Protein AF-A0A7C5XBJ2-F1 (afdb_monomer_lite)

Foldseek 3Di:
DQLVVLLVQLVVDVVSLVVLLVVLLVLLVVLVVLLVPQFAALQLLLLSLLLLVLSVVLVVLVPDPHRRSSNSSSSSVCNVVSSVVSRLRSFWFTFDLVLLLVLLVVLLVVLVVLQCCCCVPVVDDDDVVVVLSVVLVVCSVVSVSSNSNLSSLLSNLVSVLVVCVVPLVVCLVVLLVLLVVLLVLLVVLVRPLPPLVVLSVVLVVLVPDPPSSSVSSSSSSSSNSCSNSSSSSSNNTDDGTPDDNPPPPPPDDDPDDDDDDDDDDDDDDDDDDDPPCVVVVVVVVVVVVVVVVVVD

Secondary structure (DSSP, 8-state):
-HHHHHHHHHHH-HHHHHHHHHHHHHHHHHHHHHHTTSPPBTTTHHHHHHHHHHHHHHHHHHHSSS--HHHHHHHHTTHHHHHHHHHHT--SSBPPHHHHHHHHHHHHHHHHHHHHHHHHHH----TTHHHHHHHHHHHHHTT-HHHHHHHHHHHHHHHHHHHHTT-HHHHHHHHHHHHHHHHHHHHHTT---HHHHHHHHHHHHHHTSTT-HHHHHHHHHHHHHHHHHHHHHHHT-BS--SSPPPP-S-SSPPSP-------------------THHHHHHHHHHHHHHHHHTT-

Structure (mmCIF, N/CA/C/O backbone):
data_AF-A0A7C5XBJ2-F1
#
_entry.id   AF-A0A7C5XBJ2-F1
#
loop_
_atom_site.group_PDB
_atom_site.id
_atom_site.type_symbol
_atom_site.label_atom_id
_atom_site.label_alt_id
_atom_site.label_comp_id
_atom_site.label_asym_id
_atom_site.label_entity_id
_atom_site.label_seq_id
_atom_site.pdbx_PDB_ins_code
_atom_site.Cartn_x
_atom_site.Cartn_y
_atom_site.Cartn_z
_atom_site.occupancy
_atom_site.B_iso_or_equiv
_atom_site.auth_seq_id
_atom_site.auth_comp_id
_atom_site.auth_asym_id
_atom_site.auth_atom_id
_atom_site.pdbx_PDB_model_num
ATOM 1 N N . GLY A 1 1 ? -2.346 16.355 -11.266 1.00 79.62 1 GLY A N 1
ATOM 2 C CA . GLY A 1 1 ? -3.392 17.397 -11.241 1.00 79.62 1 GLY A CA 1
ATOM 3 C C . GLY A 1 1 ? -3.490 18.046 -9.875 1.00 79.62 1 GLY A C 1
ATOM 4 O O . GLY A 1 1 ? -2.906 19.103 -9.685 1.00 79.62 1 GLY A O 1
ATOM 5 N N . ILE A 1 2 ? -4.150 17.385 -8.918 1.00 86.25 2 ILE A N 1
ATOM 6 C CA . ILE A 1 2 ? -4.467 17.944 -7.589 1.00 86.25 2 ILE A CA 1
ATOM 7 C C . ILE A 1 2 ? -3.242 18.400 -6.777 1.00 86.25 2 ILE A C 1
ATOM 9 O O . ILE A 1 2 ? -3.240 19.500 -6.240 1.00 86.25 2 ILE A O 1
ATOM 13 N N . VAL A 1 3 ? -2.162 17.609 -6.771 1.00 88.19 3 VAL A N 1
ATOM 14 C CA . VAL A 1 3 ? -0.906 17.974 -6.089 1.00 88.19 3 VAL A CA 1
ATOM 15 C C . VAL A 1 3 ? -0.338 19.277 -6.642 1.00 88.19 3 VAL A C 1
ATOM 17 O O . VAL A 1 3 ? 0.013 20.167 -5.880 1.00 88.19 3 VAL A O 1
ATOM 20 N N . ARG A 1 4 ? -0.284 19.418 -7.971 1.00 90.75 4 ARG A N 1
ATOM 21 C CA . ARG A 1 4 ? 0.262 20.617 -8.618 1.00 90.75 4 ARG A CA 1
ATOM 22 C C . ARG A 1 4 ? -0.585 21.850 -8.307 1.00 90.75 4 ARG A C 1
ATOM 24 O O . ARG A 1 4 ? -0.033 22.863 -7.912 1.00 90.75 4 ARG A O 1
ATOM 31 N N . TYR A 1 5 ? -1.908 21.711 -8.369 1.00 94.44 5 TYR A N 1
ATOM 32 C CA . TYR A 1 5 ? -2.839 22.776 -8.003 1.00 94.44 5 TYR A CA 1
ATOM 33 C C . TYR A 1 5 ? -2.594 23.312 -6.583 1.00 94.44 5 TYR A C 1
ATOM 35 O O . TYR A 1 5 ? -2.448 24.518 -6.397 1.00 94.44 5 TYR A O 1
ATOM 43 N N . TYR A 1 6 ? -2.483 22.435 -5.580 1.00 95.19 6 TYR A N 1
ATOM 44 C CA . TYR A 1 6 ? -2.254 22.880 -4.202 1.00 95.19 6 TYR A CA 1
ATOM 45 C C . TYR A 1 6 ? -0.816 23.328 -3.929 1.00 95.19 6 TYR A C 1
ATOM 47 O O . TYR A 1 6 ? -0.614 24.196 -3.081 1.00 95.19 6 TYR A O 1
ATOM 55 N N . LYS A 1 7 ? 0.180 22.815 -4.663 1.00 93.94 7 LYS A N 1
ATOM 56 C CA . LYS A 1 7 ? 1.544 23.370 -4.646 1.00 93.94 7 LYS A CA 1
ATOM 57 C C . LYS A 1 7 ? 1.565 24.811 -5.151 1.00 93.94 7 LYS A C 1
ATOM 59 O O . LYS A 1 7 ? 2.138 25.671 -4.488 1.00 93.94 7 LYS A O 1
ATOM 64 N N . ASP A 1 8 ? 0.881 25.087 -6.259 1.00 94.56 8 ASP A N 1
ATOM 65 C CA . ASP A 1 8 ? 0.781 26.437 -6.819 1.00 94.56 8 ASP A CA 1
ATOM 66 C C . ASP A 1 8 ? 0.062 27.388 -5.839 1.00 94.56 8 ASP A C 1
ATOM 68 O O . ASP A 1 8 ? 0.494 28.523 -5.634 1.00 94.56 8 ASP A O 1
ATOM 72 N N . GLN A 1 9 ? -0.979 26.910 -5.142 1.00 93.69 9 GLN A N 1
ATOM 73 C CA . GLN A 1 9 ? -1.628 27.680 -4.073 1.00 93.69 9 GLN A CA 1
ATOM 74 C C . GLN A 1 9 ? -0.716 27.929 -2.865 1.00 93.69 9 GLN A C 1
ATOM 76 O O . GLN A 1 9 ? -0.683 29.045 -2.341 1.00 93.69 9 GLN A O 1
ATOM 81 N N . ALA A 1 10 ? 0.028 26.918 -2.411 1.00 93.62 10 ALA A N 1
ATOM 82 C CA . ALA A 1 10 ? 0.968 27.062 -1.301 1.00 93.62 10 ALA A CA 1
ATOM 83 C C . ALA A 1 10 ? 2.081 28.070 -1.635 1.00 93.62 10 ALA A C 1
ATOM 85 O O . ALA A 1 10 ? 2.467 28.866 -0.779 1.00 93.62 10 ALA A O 1
ATOM 86 N N . ALA A 1 11 ? 2.536 28.098 -2.891 1.00 94.00 11 ALA A N 1
ATOM 87 C CA . ALA A 1 11 ? 3.547 29.034 -3.373 1.00 94.00 11 ALA A CA 1
ATOM 88 C C . ALA A 1 11 ? 3.065 30.498 -3.421 1.00 94.00 11 ALA A C 1
ATOM 90 O O . ALA A 1 11 ? 3.892 31.409 -3.396 1.00 94.00 11 ALA A O 1
ATOM 91 N N . ALA A 1 12 ? 1.749 30.747 -3.446 1.00 93.06 12 ALA A N 1
ATOM 92 C CA . ALA A 1 12 ? 1.195 32.097 -3.551 1.00 93.06 12 ALA A CA 1
ATOM 93 C C . ALA A 1 12 ? 1.510 32.981 -2.330 1.00 93.06 12 ALA A C 1
ATOM 95 O O . ALA A 1 12 ? 1.689 34.190 -2.470 1.00 93.06 12 ALA A O 1
ATOM 96 N N . SER A 1 13 ? 1.570 32.410 -1.118 1.00 95.06 13 SER A N 1
ATOM 97 C CA . SER A 1 13 ? 2.019 33.143 0.072 1.00 95.06 13 SER A CA 1
ATOM 98 C C . SER A 1 13 ? 2.411 32.218 1.226 1.00 95.06 13 SER A C 1
ATOM 100 O O . SER A 1 13 ? 1.845 31.139 1.402 1.00 95.06 13 SER A O 1
ATOM 102 N N . ARG A 1 14 ? 3.297 32.699 2.114 1.00 93.88 14 ARG A N 1
ATOM 103 C CA . ARG A 1 14 ? 3.641 31.991 3.365 1.00 93.88 14 ARG A CA 1
ATOM 104 C C . ARG A 1 14 ? 2.415 31.705 4.237 1.00 93.88 14 ARG A C 1
ATOM 106 O O . ARG A 1 14 ? 2.353 30.660 4.877 1.00 93.88 14 ARG A O 1
ATOM 113 N N . ARG A 1 15 ? 1.439 32.623 4.264 1.00 96.12 15 ARG A N 1
ATOM 114 C CA . ARG A 1 15 ? 0.195 32.450 5.028 1.00 96.12 15 ARG A CA 1
ATOM 115 C C . ARG A 1 15 ? -0.628 31.296 4.462 1.00 96.12 15 ARG A C 1
ATOM 117 O O . ARG A 1 15 ? -1.038 30.435 5.228 1.00 96.12 15 ARG A O 1
ATOM 124 N N . THR A 1 16 ? -0.807 31.255 3.142 1.00 95.81 16 THR A N 1
ATOM 125 C CA . THR A 1 16 ? -1.530 30.178 2.451 1.00 95.81 16 THR A CA 1
ATOM 126 C C . THR A 1 16 ? -0.850 28.834 2.677 1.00 95.81 16 THR A C 1
ATOM 128 O O . THR A 1 16 ? -1.513 27.885 3.083 1.00 95.81 16 THR A O 1
ATOM 131 N N . SER A 1 17 ? 0.475 28.766 2.503 1.00 96.00 17 SER A N 1
ATOM 132 C CA . SER A 1 17 ? 1.250 27.551 2.774 1.00 96.00 17 SER A CA 1
ATOM 133 C C . SER A 1 17 ? 1.034 27.042 4.199 1.00 96.00 17 SER A C 1
ATOM 135 O O . SER A 1 17 ? 0.787 25.856 4.393 1.00 96.00 17 SER A O 1
ATOM 137 N N . ARG A 1 18 ? 1.090 27.926 5.202 1.00 96.25 18 ARG A N 1
ATOM 138 C CA . ARG A 1 18 ? 0.866 27.541 6.600 1.00 96.25 18 ARG A CA 1
ATOM 139 C C . ARG A 1 18 ? -0.564 27.053 6.840 1.00 96.25 18 ARG A C 1
ATOM 141 O O . ARG A 1 18 ? -0.748 26.040 7.497 1.00 96.25 18 ARG A O 1
ATOM 148 N N . THR A 1 19 ? -1.566 27.722 6.272 1.00 97.56 19 THR A N 1
ATOM 149 C CA . THR A 1 19 ? -2.964 27.282 6.380 1.00 97.56 19 THR A CA 1
ATOM 150 C C . THR A 1 19 ? -3.175 25.896 5.772 1.00 97.56 19 THR A C 1
ATOM 152 O O . THR A 1 19 ? -3.807 25.059 6.407 1.00 97.56 19 THR A O 1
ATOM 155 N N . LEU A 1 20 ? -2.625 25.630 4.583 1.00 97.38 20 LEU A N 1
ATOM 156 C CA . LEU A 1 20 ? -2.720 24.313 3.945 1.00 97.38 20 LEU A CA 1
ATOM 157 C C . LEU A 1 20 ? -2.018 23.230 4.775 1.00 97.38 20 LEU A C 1
ATOM 159 O O . LEU A 1 20 ? -2.565 22.144 4.941 1.00 97.38 20 LEU A O 1
ATOM 163 N N . TYR A 1 21 ? -0.853 23.543 5.344 1.00 97.38 21 TYR A N 1
ATOM 164 C CA . TYR A 1 21 ? -0.134 22.653 6.256 1.00 97.38 21 TYR A CA 1
ATOM 165 C C . TYR A 1 21 ? -0.972 22.296 7.495 1.00 97.38 21 TYR A C 1
ATOM 167 O O . TYR A 1 21 ? -1.199 21.118 7.772 1.00 97.38 21 TYR A O 1
ATOM 175 N N . ASP A 1 22 ? -1.480 23.309 8.206 1.00 97.69 22 ASP A N 1
ATOM 176 C CA . ASP A 1 22 ? -2.250 23.124 9.441 1.00 97.69 22 ASP A CA 1
ATOM 177 C C . ASP A 1 22 ? -3.547 22.339 9.167 1.00 97.69 22 ASP A C 1
ATOM 179 O O . ASP A 1 22 ? -3.896 21.416 9.906 1.00 97.69 22 ASP A O 1
ATOM 183 N N . GLN A 1 23 ? -4.236 22.646 8.061 1.00 97.88 23 GLN A N 1
ATOM 184 C CA . GLN A 1 23 ? -5.437 21.920 7.640 1.00 97.88 23 GLN A CA 1
ATOM 185 C C . GLN A 1 23 ? -5.138 20.470 7.249 1.00 97.88 23 GLN A C 1
ATOM 187 O O . GLN A 1 23 ? -5.922 19.583 7.582 1.00 97.88 23 GLN A O 1
ATOM 192 N N . ALA A 1 24 ? -4.021 20.208 6.564 1.00 97.31 24 ALA A N 1
ATOM 193 C CA . ALA A 1 24 ? -3.629 18.851 6.195 1.00 97.31 24 ALA A CA 1
ATOM 194 C C . ALA A 1 24 ? -3.406 17.973 7.432 1.00 97.31 24 ALA A C 1
ATOM 196 O O . ALA A 1 24 ? -3.927 16.860 7.496 1.00 97.31 24 ALA A O 1
ATOM 197 N N . LEU A 1 25 ? -2.699 18.497 8.439 1.00 97.31 25 LEU A N 1
ATOM 198 C CA . LEU A 1 25 ? -2.490 17.802 9.710 1.00 97.31 25 LEU A CA 1
ATOM 199 C C . LEU A 1 25 ? -3.793 17.564 10.471 1.00 97.31 25 LEU A C 1
ATOM 201 O O . LEU A 1 25 ? -3.974 16.491 11.045 1.00 97.31 25 LEU A O 1
ATOM 205 N N . GLN A 1 26 ? -4.695 18.546 10.483 1.00 97.75 26 GLN A N 1
ATOM 206 C CA . GLN A 1 26 ? -5.989 18.400 11.143 1.00 97.75 26 GLN A CA 1
ATOM 207 C C . GLN A 1 26 ? -6.832 17.301 10.481 1.00 97.75 26 GLN A C 1
ATOM 209 O O . GLN A 1 26 ? -7.317 16.406 11.170 1.00 97.75 26 GLN A O 1
ATOM 214 N N . MET A 1 27 ? -6.938 17.312 9.149 1.00 97.56 27 MET A N 1
ATOM 215 C CA . MET A 1 27 ? -7.669 16.288 8.393 1.00 97.56 27 MET A CA 1
ATOM 216 C C . MET A 1 27 ? -7.065 14.888 8.572 1.00 97.56 27 MET A C 1
ATOM 218 O O . MET A 1 27 ? -7.812 13.921 8.696 1.00 97.56 27 MET A O 1
ATOM 222 N N . ALA A 1 28 ? -5.733 14.771 8.619 1.00 94.94 28 ALA A N 1
ATOM 223 C CA . ALA A 1 28 ? -5.053 13.505 8.893 1.00 94.94 28 ALA A CA 1
ATOM 224 C C . ALA A 1 28 ? -5.420 12.950 10.281 1.00 94.94 28 ALA A C 1
ATOM 226 O O . ALA A 1 28 ? -5.845 11.804 10.384 1.00 94.94 28 ALA A O 1
ATOM 227 N N . LYS A 1 29 ? -5.367 13.781 11.329 1.00 95.06 29 LYS A N 1
ATOM 228 C CA . LYS A 1 29 ? -5.740 13.378 12.698 1.00 95.06 29 LYS A CA 1
ATOM 229 C C . LYS A 1 29 ? -7.205 12.967 12.816 1.00 95.06 29 LYS A C 1
ATOM 231 O O . LYS A 1 29 ? -7.527 11.989 13.486 1.00 95.06 29 LYS A O 1
ATOM 236 N N . GLU A 1 30 ? -8.101 13.711 12.172 1.00 96.12 30 GLU A N 1
ATOM 237 C CA . GLU A 1 30 ? -9.528 13.381 12.146 1.00 96.12 30 GLU A CA 1
ATOM 238 C C . GLU A 1 30 ? -9.791 12.058 11.421 1.00 96.12 30 GLU A C 1
ATOM 240 O O . GLU A 1 30 ? -10.593 11.253 11.895 1.00 96.12 30 GLU A O 1
ATOM 245 N N . ALA A 1 31 ? -9.104 11.814 10.302 1.00 94.56 31 ALA A N 1
ATOM 246 C CA . ALA A 1 31 ? -9.193 10.554 9.576 1.00 94.56 31 ALA A CA 1
ATOM 247 C C . ALA A 1 31 ? -8.672 9.377 10.414 1.00 94.56 31 ALA A C 1
ATOM 249 O O . ALA A 1 31 ? -9.342 8.349 10.467 1.00 94.56 31 ALA A O 1
ATOM 250 N N . GLU A 1 32 ? -7.545 9.537 11.120 1.00 92.06 32 GLU A N 1
ATOM 251 C CA . GLU A 1 32 ? -6.987 8.516 12.023 1.00 92.06 32 GLU A CA 1
ATOM 252 C C . GLU A 1 32 ? -8.002 8.111 13.093 1.00 92.06 32 GLU A C 1
ATOM 254 O O . GLU A 1 32 ? -8.305 6.930 13.264 1.00 92.06 32 GLU A O 1
ATOM 259 N N . ALA A 1 33 ? -8.585 9.107 13.769 1.00 92.94 33 ALA A N 1
ATOM 260 C CA . ALA A 1 33 ? -9.558 8.891 14.833 1.00 92.94 33 ALA A CA 1
ATOM 261 C C . ALA A 1 33 ? -10.843 8.215 14.330 1.00 92.94 33 ALA A C 1
ATOM 263 O O . ALA A 1 33 ? -11.444 7.420 15.052 1.00 92.94 33 ALA A O 1
ATOM 264 N N . GLN A 1 34 ? -11.274 8.522 13.103 1.00 94.00 34 GLN A N 1
ATOM 265 C CA . GLN A 1 34 ? -12.444 7.891 12.493 1.00 94.00 34 GLN A CA 1
ATOM 266 C C . GLN A 1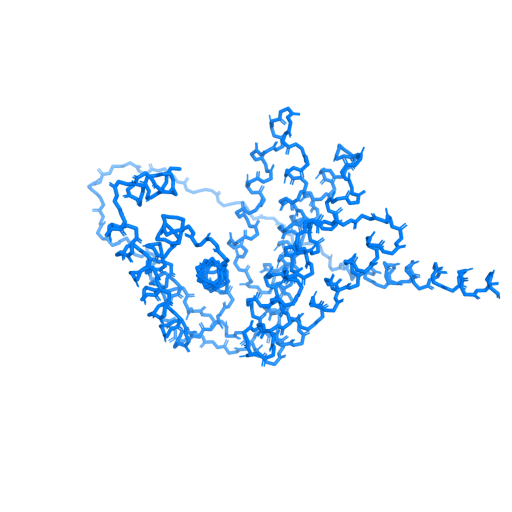 34 ? -12.156 6.468 12.007 1.00 94.00 34 GLN A C 1
ATOM 268 O O . GLN A 1 34 ? -13.004 5.597 12.187 1.00 94.00 34 GLN A O 1
ATOM 273 N N . LEU A 1 35 ? -10.986 6.218 11.409 1.00 90.88 35 LEU A N 1
ATOM 274 C CA . LEU A 1 35 ? -10.577 4.887 10.948 1.00 90.88 35 LEU A CA 1
ATOM 275 C C . LEU A 1 35 ? -10.426 3.908 12.106 1.00 90.88 35 LEU A C 1
ATOM 277 O O . LEU A 1 35 ? -10.876 2.776 11.984 1.00 90.88 35 LEU A O 1
ATOM 281 N N . ALA A 1 36 ? -9.889 4.357 13.243 1.00 88.75 36 ALA A N 1
ATOM 282 C CA . ALA A 1 36 ? -9.750 3.535 14.445 1.00 88.75 36 ALA A CA 1
ATOM 283 C C . ALA A 1 36 ? -11.090 2.988 14.984 1.00 88.75 36 ALA A C 1
ATOM 285 O O . ALA A 1 36 ? -11.101 2.044 15.767 1.00 88.75 36 ALA A O 1
ATOM 286 N N . GLN A 1 37 ? -12.224 3.570 14.576 1.00 90.50 37 GLN A N 1
ATOM 287 C CA . GLN A 1 37 ? -13.568 3.124 14.961 1.00 90.50 37 GLN A CA 1
ATOM 288 C C . GLN A 1 37 ? -14.215 2.192 13.926 1.00 90.50 37 GLN A C 1
ATOM 290 O O . GLN A 1 37 ? -15.306 1.672 14.168 1.00 90.50 37 GLN A O 1
ATOM 295 N N . ILE A 1 38 ? -13.600 2.010 12.754 1.00 90.56 38 ILE A N 1
ATOM 296 C CA . ILE A 1 38 ? -14.145 1.183 11.679 1.00 90.56 38 ILE A CA 1
ATOM 297 C C . ILE A 1 38 ? -13.487 -0.200 11.755 1.00 90.56 38 ILE A C 1
ATOM 299 O O . ILE A 1 38 ? -12.269 -0.294 11.610 1.00 90.56 38 ILE A O 1
ATOM 303 N N . PRO A 1 39 ? -14.257 -1.289 11.941 1.00 90.25 39 PRO A N 1
ATOM 304 C CA . PRO A 1 39 ? -13.688 -2.628 11.912 1.00 90.25 39 PRO A CA 1
ATOM 305 C C . PRO A 1 39 ? -13.104 -2.930 10.528 1.00 90.25 39 PRO A C 1
ATOM 307 O O . PRO A 1 39 ? -13.698 -2.606 9.491 1.00 90.25 39 PRO A O 1
ATOM 310 N N . VAL A 1 40 ? -11.943 -3.581 10.518 1.00 90.88 40 VAL A N 1
ATOM 311 C CA . VAL A 1 40 ? -11.298 -4.033 9.286 1.00 90.88 40 VAL A CA 1
ATOM 312 C C . VAL A 1 40 ? -11.897 -5.372 8.873 1.00 90.88 40 VAL A C 1
ATOM 314 O O . VAL A 1 40 ? -11.888 -6.341 9.624 1.00 90.88 40 VAL A O 1
ATOM 317 N N . THR A 1 41 ? -12.404 -5.429 7.653 1.00 91.50 41 THR A N 1
ATOM 318 C CA . THR A 1 41 ? -13.054 -6.588 7.042 1.00 91.50 41 THR A CA 1
ATOM 319 C C . THR A 1 41 ? -12.388 -6.920 5.716 1.00 91.50 41 THR A C 1
ATOM 321 O O . THR A 1 41 ? -11.746 -6.067 5.096 1.00 91.50 41 THR A O 1
ATOM 324 N N . VAL A 1 42 ? -12.616 -8.132 5.215 1.00 89.81 42 VAL A N 1
ATOM 325 C CA . VAL A 1 42 ? -12.118 -8.567 3.894 1.00 89.81 42 VAL A CA 1
ATOM 326 C C . VAL A 1 42 ? -12.566 -7.661 2.731 1.00 89.81 42 VAL A C 1
ATOM 328 O O . VAL A 1 42 ? -11.928 -7.656 1.680 1.00 89.81 42 VAL A O 1
ATOM 331 N N . ASN A 1 43 ? -13.640 -6.877 2.912 1.00 89.94 43 ASN A N 1
ATOM 332 C CA . ASN A 1 43 ? -14.199 -5.993 1.884 1.00 89.94 43 ASN A CA 1
ATOM 333 C C . ASN A 1 43 ? -13.666 -4.554 1.937 1.00 89.94 43 ASN A C 1
ATOM 335 O O . ASN A 1 43 ? -13.660 -3.886 0.906 1.00 89.94 43 ASN A O 1
ATOM 339 N N . ASN A 1 44 ? -13.224 -4.062 3.100 1.00 92.00 44 ASN A N 1
ATOM 340 C CA . ASN A 1 44 ? -12.716 -2.690 3.240 1.00 92.00 44 ASN A CA 1
ATOM 341 C C . ASN A 1 44 ? -11.215 -2.596 3.537 1.00 92.00 44 ASN A C 1
ATOM 343 O O . ASN A 1 44 ? -10.698 -1.481 3.531 1.00 92.00 44 ASN A O 1
ATOM 347 N N . VAL A 1 45 ? -10.511 -3.711 3.768 1.00 91.75 45 VAL A N 1
ATOM 348 C CA . VAL A 1 45 ? -9.080 -3.711 4.130 1.00 91.75 45 VAL A CA 1
ATOM 349 C C . VAL A 1 45 ? -8.217 -2.893 3.163 1.00 91.75 45 VAL A C 1
ATOM 351 O O . VAL A 1 45 ? -7.360 -2.127 3.594 1.00 91.75 45 VAL A O 1
ATOM 354 N N . ASP A 1 46 ? -8.510 -2.950 1.866 1.00 91.44 46 ASP A N 1
ATOM 355 C CA . ASP A 1 46 ? -7.798 -2.174 0.847 1.00 91.44 46 ASP A CA 1
ATOM 356 C C . ASP A 1 46 ? -8.004 -0.665 0.990 1.00 91.44 46 ASP A C 1
ATOM 358 O O . ASP A 1 46 ? -7.077 0.116 0.777 1.00 91.44 46 ASP A O 1
ATOM 362 N N . LEU A 1 47 ? -9.211 -0.242 1.375 1.00 91.50 47 LEU A N 1
ATOM 363 C CA . LEU A 1 47 ? -9.520 1.164 1.627 1.00 91.50 47 LEU A CA 1
ATOM 364 C C . LEU A 1 47 ? -8.882 1.641 2.934 1.00 91.50 47 LEU A C 1
ATOM 366 O O . LEU A 1 47 ? -8.394 2.771 2.998 1.00 91.50 47 LEU A O 1
ATOM 370 N N . VAL A 1 48 ? -8.829 0.771 3.948 1.00 91.56 48 VAL A N 1
ATOM 371 C CA . VAL A 1 48 ? -8.119 1.025 5.208 1.00 91.56 48 VAL A CA 1
ATOM 372 C C . VAL A 1 48 ? -6.635 1.264 4.927 1.00 91.56 48 VAL A C 1
ATOM 374 O O . VAL A 1 48 ? -6.101 2.305 5.307 1.00 91.56 48 VAL A O 1
ATOM 377 N N . VAL A 1 49 ? -5.988 0.362 4.183 1.00 89.31 49 VAL A N 1
ATOM 378 C CA . VAL A 1 49 ? -4.588 0.500 3.750 1.00 89.31 49 VAL A CA 1
ATOM 379 C C . VAL A 1 49 ? -4.385 1.791 2.961 1.00 89.31 49 VAL A C 1
ATOM 381 O O . VAL A 1 49 ? -3.543 2.608 3.324 1.00 89.31 49 VAL A O 1
ATOM 384 N N . ALA A 1 50 ? -5.203 2.031 1.933 1.00 86.12 50 ALA A N 1
ATOM 385 C CA . ALA A 1 50 ? -5.103 3.222 1.095 1.00 86.12 50 ALA A CA 1
ATOM 386 C C . ALA A 1 50 ? -5.270 4.535 1.884 1.00 86.12 50 ALA A C 1
ATOM 388 O O . ALA A 1 50 ? -4.670 5.555 1.514 1.00 86.12 50 ALA A O 1
ATOM 389 N N . SER A 1 51 ? -6.080 4.522 2.946 1.00 90.25 51 SER A N 1
ATOM 390 C CA . SER A 1 51 ? -6.279 5.665 3.838 1.00 90.25 51 SER A CA 1
ATOM 391 C C . SER A 1 51 ? -5.079 5.866 4.762 1.00 90.25 51 SER A C 1
ATOM 393 O O . SER A 1 51 ? -4.581 6.989 4.866 1.00 90.25 51 SER A O 1
ATOM 395 N N . TYR A 1 52 ? -4.563 4.790 5.367 1.00 86.62 52 TYR A N 1
ATOM 396 C CA . TYR A 1 52 ? -3.369 4.845 6.211 1.00 86.62 52 TYR A CA 1
ATOM 397 C C . TYR A 1 52 ? -2.141 5.326 5.439 1.00 86.62 52 TYR A C 1
ATOM 399 O O . TYR A 1 52 ? -1.460 6.228 5.920 1.00 86.62 52 TYR A O 1
ATOM 407 N N . THR A 1 53 ? -1.892 4.818 4.227 1.00 82.19 53 THR A N 1
ATOM 408 C CA . THR A 1 53 ? -0.762 5.269 3.396 1.00 82.19 53 THR A CA 1
ATOM 409 C C . THR A 1 53 ? -0.813 6.781 3.171 1.00 82.19 53 THR A C 1
ATOM 411 O O . THR A 1 53 ? 0.150 7.487 3.453 1.00 82.19 53 THR A O 1
ATOM 414 N N . ARG A 1 54 ? -1.971 7.317 2.761 1.00 86.69 54 ARG A N 1
ATOM 415 C CA . ARG A 1 54 ? -2.148 8.766 2.539 1.00 86.69 54 ARG A CA 1
ATOM 416 C C . ARG A 1 54 ? -1.936 9.588 3.806 1.00 86.69 54 ARG A C 1
ATOM 418 O O . ARG A 1 54 ? -1.389 10.684 3.745 1.00 86.69 54 ARG A O 1
ATOM 425 N N . MET A 1 55 ? -2.410 9.087 4.939 1.00 89.50 55 MET A N 1
ATOM 426 C CA . MET A 1 55 ? -2.301 9.770 6.221 1.00 89.50 55 MET A CA 1
ATOM 427 C C . MET A 1 55 ? -0.859 9.794 6.735 1.00 89.50 55 MET A C 1
ATOM 429 O O . MET A 1 55 ? -0.381 10.842 7.167 1.00 89.50 55 MET A O 1
ATOM 433 N N . TYR A 1 56 ? -0.136 8.677 6.632 1.00 82.81 56 TYR A N 1
ATOM 434 C CA . TYR A 1 56 ? 1.264 8.619 7.048 1.00 82.81 56 TYR A CA 1
ATOM 435 C C . TYR A 1 56 ? 2.189 9.386 6.105 1.00 82.81 56 TYR A C 1
ATOM 437 O O . TYR A 1 56 ? 3.126 10.006 6.596 1.00 82.81 56 TYR A O 1
ATOM 445 N N . GLU A 1 57 ? 1.890 9.479 4.805 1.00 82.94 57 GLU A N 1
ATOM 446 C CA . GLU A 1 57 ? 2.589 10.412 3.907 1.00 82.94 57 GLU A CA 1
ATOM 447 C C . GLU A 1 57 ? 2.460 11.872 4.385 1.00 82.94 57 GLU A C 1
ATOM 449 O O . GLU A 1 57 ? 3.428 12.632 4.326 1.00 82.94 57 GLU A O 1
ATOM 454 N N . VAL A 1 58 ? 1.290 12.279 4.902 1.00 89.94 58 VAL A N 1
ATOM 455 C CA . VAL A 1 58 ? 1.102 13.625 5.476 1.00 89.94 58 VAL A CA 1
ATOM 456 C C . VAL A 1 58 ? 1.981 13.812 6.711 1.00 89.94 58 VAL A C 1
ATOM 458 O O . VAL A 1 58 ? 2.667 14.829 6.815 1.00 89.94 58 VAL A O 1
ATOM 461 N N . TYR A 1 59 ? 1.993 12.848 7.634 1.00 87.50 59 TYR A N 1
ATOM 462 C CA . TYR A 1 59 ? 2.819 12.924 8.843 1.00 87.50 59 TYR A CA 1
ATOM 463 C C . TYR A 1 59 ? 4.320 12.891 8.540 1.00 87.50 59 TYR A C 1
ATOM 465 O O . TYR A 1 59 ? 5.085 13.648 9.137 1.00 87.50 59 TYR A O 1
ATOM 473 N N . LEU A 1 60 ? 4.742 12.071 7.579 1.00 82.75 60 LEU A N 1
ATOM 474 C CA . LEU A 1 60 ? 6.132 11.977 7.153 1.00 82.75 60 LEU A CA 1
ATOM 475 C C . LEU A 1 60 ? 6.597 13.289 6.514 1.00 82.75 60 LEU A C 1
ATOM 477 O O . LEU A 1 60 ? 7.643 13.824 6.880 1.00 82.75 60 LEU A O 1
ATOM 481 N N . GLN A 1 61 ? 5.780 13.879 5.638 1.00 85.31 61 GLN A N 1
ATOM 482 C CA . GLN A 1 61 ? 6.080 15.184 5.054 1.00 85.31 61 GLN A CA 1
ATOM 483 C C . GLN A 1 61 ? 6.097 16.298 6.112 1.00 85.31 61 GLN A C 1
ATOM 485 O O . GLN A 1 61 ? 6.942 17.191 6.033 1.00 85.31 61 GLN A O 1
ATOM 490 N N . ALA A 1 62 ? 5.217 16.240 7.116 1.00 89.06 62 ALA A N 1
ATOM 491 C CA . ALA A 1 62 ? 5.193 17.193 8.226 1.00 89.06 62 ALA A CA 1
ATOM 492 C C . ALA A 1 62 ? 6.467 17.150 9.082 1.00 89.06 62 ALA A C 1
ATOM 494 O O . ALA A 1 62 ? 6.945 18.193 9.522 1.00 89.06 62 ALA A O 1
ATOM 495 N N . ASN A 1 63 ? 7.031 15.956 9.277 1.00 85.44 63 ASN A N 1
ATOM 496 C CA . ASN A 1 63 ? 8.265 15.750 10.035 1.00 85.44 63 ASN A CA 1
ATOM 497 C C . ASN A 1 63 ? 9.541 15.988 9.208 1.00 85.44 63 ASN A C 1
ATOM 499 O O . ASN A 1 63 ? 10.643 15.933 9.752 1.00 85.44 63 ASN A O 1
ATOM 503 N N . SER A 1 64 ? 9.418 16.254 7.904 1.00 82.38 64 SER A N 1
ATOM 504 C CA . SER A 1 64 ? 10.569 16.541 7.047 1.00 82.38 64 SER A CA 1
ATOM 505 C C . SER A 1 64 ? 11.178 17.919 7.336 1.00 82.38 64 SER A C 1
ATOM 507 O O . SER A 1 64 ? 10.516 18.842 7.809 1.00 82.38 64 SER A O 1
ATOM 509 N N . THR A 1 65 ? 12.451 18.097 6.983 1.00 84.88 65 THR A N 1
ATOM 510 C CA . THR A 1 65 ? 13.159 19.386 7.104 1.00 84.88 65 THR A CA 1
ATOM 511 C C . THR A 1 65 ? 12.631 20.460 6.146 1.00 84.88 65 THR A C 1
ATOM 513 O O . THR A 1 65 ? 12.881 21.647 6.353 1.00 84.88 65 THR A O 1
ATOM 516 N N . SER A 1 66 ? 11.886 20.065 5.109 1.00 87.00 66 SER A N 1
ATOM 517 C CA . SER A 1 66 ? 11.245 20.969 4.153 1.00 87.00 66 SER A CA 1
ATOM 518 C C . SER A 1 66 ? 9.839 20.467 3.787 1.00 87.00 66 SER A C 1
ATOM 520 O O . SER A 1 66 ? 9.652 19.851 2.735 1.00 87.00 66 SER A O 1
ATOM 522 N N . PRO A 1 67 ? 8.832 20.695 4.653 1.00 90.56 67 PRO A N 1
ATOM 523 C CA . PRO A 1 67 ? 7.474 20.229 4.400 1.00 90.56 67 PRO A CA 1
ATOM 524 C C . PRO A 1 67 ? 6.843 20.889 3.171 1.00 90.56 67 PRO A C 1
ATOM 526 O O . PRO A 1 67 ? 6.724 22.114 3.091 1.00 90.56 67 PRO A O 1
ATOM 529 N N . ASP A 1 68 ? 6.364 20.074 2.231 1.00 93.06 68 ASP A N 1
ATOM 530 C CA . ASP A 1 68 ? 5.571 20.536 1.094 1.00 93.06 68 ASP A CA 1
ATOM 531 C C . ASP A 1 68 ? 4.081 20.587 1.467 1.00 93.06 68 ASP A C 1
ATOM 533 O O . ASP A 1 68 ? 3.334 19.616 1.320 1.00 93.06 68 ASP A O 1
ATOM 537 N N . ALA A 1 69 ? 3.640 21.749 1.954 1.00 95.12 69 ALA A N 1
ATOM 538 C CA . ALA A 1 69 ? 2.263 21.963 2.401 1.00 95.12 69 ALA A CA 1
ATOM 539 C C . ALA A 1 69 ? 1.211 21.696 1.307 1.00 95.12 69 ALA A C 1
ATOM 541 O O . ALA A 1 69 ? 0.108 21.234 1.605 1.00 95.12 69 ALA A O 1
ATOM 542 N N . GLY A 1 70 ? 1.544 21.967 0.040 1.00 94.19 70 GLY A N 1
ATOM 543 C CA . GLY A 1 70 ? 0.648 21.718 -1.087 1.00 94.19 70 GLY A CA 1
ATOM 544 C C . GLY A 1 70 ? 0.462 20.224 -1.346 1.00 94.19 70 GLY A C 1
ATOM 545 O O . GLY A 1 70 ? -0.665 19.764 -1.540 1.00 94.19 70 GLY A O 1
ATOM 546 N N . ALA A 1 71 ? 1.549 19.448 -1.295 1.00 92.75 71 ALA A N 1
ATOM 547 C CA . ALA A 1 71 ? 1.491 17.992 -1.387 1.00 92.75 71 ALA A CA 1
ATOM 548 C C . ALA A 1 71 ? 0.732 17.374 -0.204 1.00 92.75 71 ALA A C 1
ATOM 550 O O . ALA A 1 71 ? -0.156 16.550 -0.425 1.00 92.75 71 ALA A O 1
ATOM 551 N N . MET A 1 72 ? 1.015 17.824 1.025 1.00 94.75 72 MET A N 1
ATOM 552 C CA . MET A 1 72 ? 0.309 17.375 2.232 1.00 94.75 72 MET A CA 1
ATOM 553 C C . MET A 1 72 ? -1.199 17.580 2.103 1.00 94.75 72 MET A C 1
ATOM 555 O O . MET A 1 72 ? -1.977 16.642 2.273 1.00 94.75 72 MET A O 1
ATOM 559 N N . TYR A 1 73 ? -1.623 18.793 1.743 1.00 96.12 73 TYR A N 1
ATOM 560 C CA . TYR A 1 73 ? -3.042 19.107 1.613 1.00 96.12 73 TYR A CA 1
ATOM 561 C C . TYR A 1 73 ? -3.713 18.302 0.498 1.00 96.12 73 TYR A C 1
ATOM 563 O O . TYR A 1 73 ? -4.816 17.792 0.681 1.00 96.12 73 TYR A O 1
ATOM 571 N N . ALA A 1 74 ? -3.034 18.119 -0.637 1.00 93.88 74 ALA A N 1
ATOM 572 C CA . ALA A 1 74 ? -3.550 17.322 -1.744 1.00 93.88 74 ALA A CA 1
ATOM 573 C C . ALA A 1 74 ? -3.802 15.852 -1.366 1.00 93.88 74 ALA A C 1
ATOM 575 O O . ALA A 1 74 ? -4.725 15.237 -1.902 1.00 93.88 74 ALA A O 1
ATOM 576 N N . ARG A 1 75 ? -3.006 15.282 -0.452 1.00 91.19 75 ARG A N 1
ATOM 577 C CA . ARG A 1 75 ? -3.269 13.950 0.114 1.00 91.19 75 ARG A CA 1
ATOM 578 C C . ARG A 1 75 ? -4.428 13.998 1.107 1.00 91.19 75 ARG A C 1
ATOM 580 O O . ARG A 1 75 ? -5.386 13.235 0.968 1.00 91.19 75 ARG A O 1
ATOM 587 N N . ALA A 1 76 ? -4.373 14.940 2.045 1.00 94.69 76 ALA A N 1
ATOM 588 C CA . ALA A 1 76 ? -5.311 15.045 3.154 1.00 94.69 76 ALA A CA 1
ATOM 589 C C . ALA A 1 76 ? -6.757 15.331 2.716 1.00 94.69 76 ALA A C 1
ATOM 591 O O . ALA A 1 76 ? -7.685 14.715 3.234 1.00 94.69 76 ALA A O 1
ATOM 592 N N . VAL A 1 77 ? -6.964 16.183 1.705 1.00 94.44 77 VAL A N 1
ATOM 593 C CA . VAL A 1 77 ? -8.308 16.547 1.212 1.00 94.44 77 VAL A CA 1
ATOM 594 C C . VAL A 1 77 ? -9.088 15.348 0.659 1.00 94.44 77 VAL A C 1
ATOM 596 O O . VAL A 1 77 ? -10.315 15.363 0.615 1.00 94.44 77 VAL A O 1
ATOM 599 N N . THR A 1 78 ? -8.390 14.279 0.262 1.00 90.19 78 THR A N 1
ATOM 600 C CA . THR A 1 78 ? -9.037 13.055 -0.223 1.00 90.19 78 THR A CA 1
ATOM 601 C C . THR A 1 78 ? -9.450 12.107 0.901 1.00 90.19 78 THR A C 1
ATOM 603 O O . THR A 1 78 ? -10.302 11.257 0.662 1.00 90.19 78 THR A O 1
ATOM 606 N N . LEU A 1 79 ? -8.904 12.249 2.118 1.00 93.06 79 LEU A N 1
ATOM 607 C CA . LEU A 1 79 ? -9.083 11.278 3.205 1.00 93.06 79 LEU A CA 1
ATOM 608 C C . LEU A 1 79 ? -10.543 11.101 3.609 1.00 93.06 79 LEU A C 1
ATOM 610 O O . LEU A 1 79 ? -10.980 9.972 3.782 1.00 93.06 79 LEU A O 1
ATOM 614 N N . LYS A 1 80 ? -11.320 12.185 3.713 1.00 93.00 80 LYS A N 1
ATOM 615 C CA . LYS A 1 80 ? -12.724 12.083 4.130 1.00 93.00 80 LYS A CA 1
ATOM 616 C C . LYS A 1 80 ? -13.546 11.152 3.216 1.00 93.00 80 LYS A C 1
ATOM 618 O O . LYS A 1 80 ? -14.130 10.209 3.745 1.00 93.00 80 LYS A O 1
ATOM 623 N N . PRO A 1 81 ? -13.559 11.338 1.880 1.00 91.31 81 PRO A N 1
ATOM 624 C CA . PRO A 1 81 ? -14.184 10.380 0.968 1.00 91.31 81 PRO A CA 1
ATOM 625 C C . PRO A 1 81 ? -13.711 8.929 1.153 1.00 91.31 81 PRO A C 1
ATOM 627 O O . PRO A 1 81 ? -14.537 8.021 1.135 1.00 91.31 81 PRO A O 1
ATOM 630 N N . TRP A 1 82 ? -12.409 8.701 1.372 1.00 91.69 82 TRP A N 1
ATOM 631 C CA . TRP A 1 82 ? -11.867 7.354 1.605 1.00 91.69 82 TRP A CA 1
ATOM 632 C C . TRP A 1 82 ? -12.365 6.736 2.912 1.00 91.69 82 TRP A C 1
ATOM 634 O O . TRP A 1 82 ? -12.743 5.567 2.924 1.00 91.69 82 TRP A O 1
ATOM 644 N N . VAL A 1 83 ? -12.410 7.508 3.998 1.00 93.62 83 VAL A N 1
ATOM 645 C CA . VAL A 1 83 ? -12.919 7.048 5.298 1.00 93.62 83 VAL A CA 1
ATOM 646 C C . VAL A 1 83 ? -14.416 6.752 5.223 1.00 93.62 83 VAL A C 1
ATOM 648 O O . VAL A 1 83 ? -14.867 5.721 5.725 1.00 93.62 83 VAL A O 1
ATOM 651 N N . ASP A 1 84 ? -15.184 7.619 4.559 1.00 92.56 84 ASP A N 1
ATOM 652 C CA . ASP A 1 84 ? -16.623 7.427 4.369 1.00 92.56 84 ASP A CA 1
ATOM 653 C C . ASP A 1 84 ? -16.902 6.137 3.570 1.00 92.56 84 ASP A C 1
ATOM 655 O O . ASP A 1 84 ? -17.787 5.363 3.939 1.00 92.56 84 ASP A O 1
ATOM 659 N N . GLU A 1 85 ? -16.118 5.851 2.525 1.00 91.44 85 GLU A N 1
ATOM 660 C CA . GLU A 1 85 ? -16.257 4.618 1.739 1.00 91.44 85 GLU A CA 1
ATOM 661 C C . GLU A 1 85 ? -15.781 3.375 2.505 1.00 91.44 85 GLU A C 1
ATOM 663 O O . GLU A 1 85 ? -16.465 2.351 2.524 1.00 91.44 85 GLU A O 1
ATOM 668 N N . THR A 1 86 ? -14.671 3.490 3.240 1.00 91.94 86 THR A N 1
ATOM 669 C CA . THR A 1 86 ? -14.169 2.439 4.142 1.00 91.94 86 THR A CA 1
ATOM 670 C C . THR A 1 86 ? -15.246 1.989 5.126 1.00 91.94 86 THR A C 1
ATOM 672 O O . THR A 1 86 ? -15.404 0.791 5.372 1.00 91.94 86 THR A O 1
ATOM 675 N N . ARG A 1 87 ? -16.019 2.941 5.668 1.00 92.25 87 ARG A N 1
ATOM 676 C CA . ARG A 1 87 ? -17.128 2.661 6.588 1.00 92.25 87 ARG A CA 1
ATOM 677 C C . ARG A 1 87 ? -18.269 1.917 5.901 1.00 92.25 87 ARG A C 1
ATOM 679 O O . ARG A 1 87 ? -18.770 0.945 6.456 1.00 92.25 87 ARG A O 1
ATOM 686 N N . LYS A 1 88 ? -18.675 2.341 4.701 1.00 90.44 88 LYS A N 1
ATOM 687 C CA . LYS A 1 88 ? -19.753 1.680 3.939 1.00 90.44 88 LYS A CA 1
ATOM 688 C C . LYS A 1 88 ? -19.390 0.252 3.535 1.00 90.44 88 LYS A C 1
ATOM 690 O O . LYS A 1 88 ? -20.265 -0.607 3.462 1.00 90.44 88 LYS A O 1
ATOM 695 N N . MET A 1 89 ? -18.108 -0.000 3.282 1.00 90.56 89 MET A N 1
ATOM 696 C CA . MET A 1 89 ? -17.600 -1.313 2.886 1.00 90.56 89 MET A CA 1
ATOM 697 C C . MET A 1 89 ? -17.219 -2.216 4.069 1.00 90.56 89 MET A C 1
ATOM 699 O O . MET A 1 89 ? -16.767 -3.334 3.839 1.00 90.56 89 MET A O 1
ATOM 703 N N . ALA A 1 90 ? -17.415 -1.779 5.319 1.00 90.31 90 ALA A N 1
ATOM 704 C CA . ALA A 1 90 ? -17.072 -2.524 6.536 1.00 90.31 90 ALA A CA 1
ATOM 705 C C . ALA A 1 90 ? -18.059 -3.671 6.850 1.00 90.31 90 ALA A C 1
ATOM 707 O O . ALA A 1 90 ? -18.585 -3.788 7.959 1.00 90.31 90 ALA A O 1
ATOM 708 N N . TYR A 1 91 ? -18.348 -4.506 5.855 1.00 86.62 91 TYR A N 1
ATOM 709 C CA . TYR A 1 91 ? -19.239 -5.658 5.953 1.00 86.62 91 TYR A CA 1
ATOM 710 C C . TYR A 1 91 ? -18.487 -6.960 5.656 1.00 86.62 91 TYR A C 1
ATOM 712 O O . TYR A 1 91 ? -17.430 -6.964 5.030 1.00 86.62 91 TYR A O 1
ATOM 720 N N . GLY A 1 92 ? -19.066 -8.094 6.051 1.00 86.44 92 GLY A N 1
ATOM 721 C CA . GLY A 1 92 ? -18.442 -9.413 5.895 1.00 86.44 92 GLY A CA 1
ATOM 722 C C . GLY A 1 92 ? -17.561 -9.813 7.086 1.00 86.44 92 GLY A C 1
ATOM 723 O O . GLY A 1 92 ? -17.722 -9.240 8.166 1.00 86.44 92 GLY A O 1
ATOM 724 N N . PRO A 1 93 ? -16.705 -10.835 6.913 1.00 88.94 93 PRO A N 1
ATOM 725 C CA . PRO A 1 93 ? -15.785 -11.305 7.947 1.00 88.94 93 PRO A CA 1
ATOM 726 C C . PRO A 1 93 ? -14.790 -10.230 8.383 1.00 88.94 93 PRO A C 1
ATOM 728 O O . PRO A 1 93 ? -14.246 -9.500 7.545 1.00 88.94 93 PRO A O 1
ATOM 731 N N . VAL A 1 94 ? -14.560 -10.149 9.693 1.00 90.31 94 VAL A N 1
ATOM 732 C CA . VAL A 1 94 ? -13.592 -9.233 10.306 1.00 90.31 94 VAL A CA 1
ATOM 733 C C . VAL A 1 94 ? -12.219 -9.898 10.269 1.00 90.31 94 VAL A C 1
ATOM 735 O O . VAL A 1 94 ? -12.097 -11.096 10.525 1.00 90.31 94 VAL A O 1
ATOM 738 N N . LEU A 1 95 ? -11.185 -9.131 9.925 1.00 88.94 95 LEU A N 1
ATOM 739 C CA . LEU A 1 95 ? -9.819 -9.643 9.961 1.00 88.94 95 LEU A CA 1
ATOM 740 C C . LEU A 1 95 ? -9.383 -9.857 11.409 1.00 88.94 95 LEU A C 1
ATOM 742 O O . LEU A 1 95 ? -9.596 -8.999 12.265 1.00 88.94 95 LEU A O 1
ATOM 746 N N . ASN A 1 96 ? -8.747 -10.995 11.669 1.00 86.88 96 ASN A N 1
ATOM 747 C CA . ASN A 1 96 ? -8.185 -11.281 12.977 1.00 86.88 96 ASN A CA 1
ATOM 748 C C . ASN A 1 96 ? -6.919 -10.435 13.185 1.00 86.88 96 ASN A C 1
ATOM 750 O O . ASN A 1 96 ? -5.952 -10.561 12.437 1.00 86.88 96 ASN A O 1
ATOM 754 N N . GLU A 1 97 ? -6.926 -9.577 14.205 1.00 85.56 97 GLU A N 1
ATOM 755 C CA . GLU A 1 97 ? -5.809 -8.682 14.510 1.00 85.56 97 GLU A CA 1
ATOM 756 C C . GLU A 1 97 ? -4.523 -9.443 14.866 1.00 85.56 97 GLU A C 1
ATOM 758 O O . GLU A 1 97 ? -3.445 -9.016 14.461 1.00 85.56 97 GLU A O 1
ATOM 763 N N . SER A 1 98 ? -4.611 -10.598 15.541 1.00 88.06 98 SER A N 1
ATOM 764 C CA . SER A 1 98 ? -3.421 -11.401 15.854 1.00 88.06 98 SER A CA 1
ATOM 765 C C . SER A 1 98 ? -2.820 -12.026 14.598 1.00 88.06 98 SER A C 1
ATOM 767 O O . SER A 1 98 ? -1.609 -11.973 14.405 1.00 88.06 98 SER A O 1
ATOM 769 N N . ALA A 1 99 ? -3.663 -12.550 13.705 1.00 85.31 99 ALA A N 1
ATOM 770 C CA . ALA A 1 99 ? -3.210 -13.082 12.422 1.00 85.31 99 ALA A CA 1
ATOM 771 C C . ALA A 1 99 ? -2.624 -11.971 11.539 1.00 85.31 99 ALA A C 1
ATOM 773 O O . ALA A 1 99 ? -1.591 -12.148 10.902 1.00 85.31 99 ALA A O 1
ATOM 774 N N . LEU A 1 100 ? -3.245 -10.791 11.544 1.00 88.06 100 LEU A N 1
ATOM 775 C CA . LEU A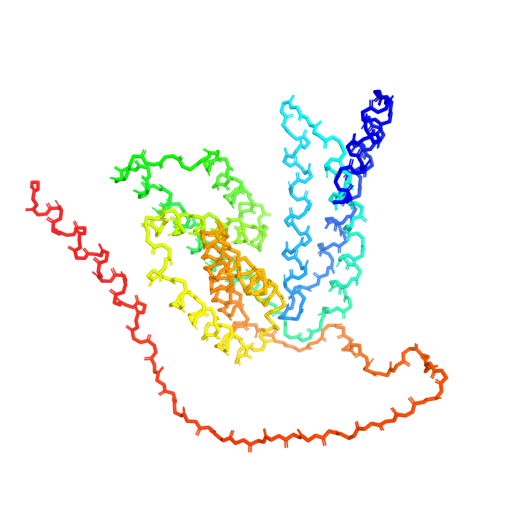 1 100 ? -2.738 -9.620 10.843 1.00 88.06 100 LEU A CA 1
ATOM 776 C C . LEU A 1 100 ? -1.374 -9.172 11.391 1.00 88.06 100 LEU A C 1
ATOM 778 O O . LEU A 1 100 ? -0.508 -8.808 10.599 1.00 88.06 100 LEU A O 1
ATOM 782 N N . ALA A 1 101 ? -1.168 -9.211 12.710 1.00 91.81 101 ALA A N 1
ATOM 783 C CA . ALA A 1 101 ? 0.124 -8.924 13.324 1.00 91.81 101 ALA A CA 1
ATOM 784 C C . ALA A 1 101 ? 1.194 -9.929 12.870 1.00 91.81 101 ALA A C 1
ATOM 786 O O . ALA A 1 101 ? 2.263 -9.522 12.424 1.00 91.81 101 ALA A O 1
ATOM 787 N N . GLU A 1 102 ? 0.893 -11.230 12.895 1.00 91.12 102 GLU A N 1
ATOM 788 C CA . GLU A 1 102 ? 1.815 -12.280 12.437 1.00 91.12 102 GLU A CA 1
ATOM 789 C C . GLU A 1 102 ? 2.198 -12.111 10.960 1.00 91.12 102 GLU A C 1
ATOM 791 O O . GLU A 1 102 ? 3.382 -12.138 10.608 1.00 91.12 102 GLU A O 1
ATOM 796 N N . VAL A 1 103 ? 1.212 -11.876 10.089 1.00 89.69 103 VAL A N 1
ATOM 797 C CA . VAL A 1 103 ? 1.455 -11.649 8.658 1.00 89.69 103 VAL A CA 1
ATOM 798 C C . VAL A 1 103 ? 2.252 -10.357 8.454 1.00 89.69 103 VAL A C 1
ATOM 800 O O . VAL A 1 103 ? 3.244 -10.362 7.726 1.00 89.69 103 VAL A O 1
ATOM 803 N N . ALA A 1 104 ? 1.892 -9.263 9.132 1.00 91.81 104 ALA A N 1
ATOM 804 C CA . ALA A 1 104 ? 2.630 -8.005 9.048 1.00 91.81 104 ALA A CA 1
ATOM 805 C C . ALA A 1 104 ? 4.090 -8.166 9.493 1.00 91.81 104 ALA A C 1
ATOM 807 O O . ALA A 1 104 ? 4.982 -7.644 8.826 1.00 91.81 104 ALA A O 1
ATOM 808 N N . GLN A 1 105 ? 4.348 -8.932 10.558 1.00 94.25 105 GLN A N 1
ATOM 809 C CA . GLN A 1 105 ? 5.702 -9.232 11.016 1.00 94.25 105 GLN A CA 1
ATOM 810 C C . GLN A 1 105 ? 6.496 -10.008 9.964 1.00 94.25 105 GLN A C 1
ATOM 812 O O . GLN A 1 105 ? 7.626 -9.636 9.659 1.00 94.25 105 GLN A O 1
ATOM 817 N N . MET A 1 106 ? 5.899 -11.039 9.361 1.00 93.00 106 MET A N 1
ATOM 818 C CA . MET A 1 106 ? 6.545 -11.818 8.303 1.00 93.00 106 MET A CA 1
ATOM 819 C C . MET A 1 106 ? 6.950 -10.935 7.112 1.00 93.00 106 MET A C 1
ATOM 821 O O . MET A 1 106 ? 8.069 -11.050 6.607 1.00 93.00 106 MET A O 1
ATOM 825 N N . TYR A 1 107 ? 6.066 -10.038 6.666 1.00 92.62 107 TYR A N 1
ATOM 826 C CA . TYR A 1 107 ? 6.369 -9.114 5.569 1.00 92.62 107 TYR A CA 1
ATOM 827 C C . TYR A 1 107 ? 7.404 -8.057 5.959 1.00 92.62 107 TYR A C 1
ATOM 829 O O . TYR A 1 107 ? 8.265 -7.732 5.143 1.00 92.62 107 TYR A O 1
ATOM 837 N N . LEU A 1 108 ? 7.368 -7.564 7.196 1.00 93.75 108 LEU A N 1
ATOM 838 C CA . LEU A 1 108 ? 8.363 -6.639 7.728 1.00 93.75 108 LEU A CA 1
ATOM 839 C C . LEU A 1 108 ? 9.759 -7.280 7.782 1.00 93.75 108 LEU A C 1
ATOM 841 O O . LEU A 1 108 ? 10.731 -6.692 7.307 1.00 93.75 108 LEU A O 1
ATOM 845 N N . ASP A 1 109 ? 9.864 -8.502 8.298 1.00 94.31 109 ASP A N 1
ATOM 846 C CA . ASP A 1 109 ? 11.125 -9.246 8.347 1.00 94.31 109 ASP A CA 1
ATOM 847 C C . ASP A 1 109 ? 11.643 -9.555 6.937 1.00 94.31 109 ASP A C 1
ATOM 849 O O . ASP A 1 109 ? 12.841 -9.426 6.661 1.00 94.31 109 ASP A O 1
ATOM 853 N N . TYR A 1 110 ? 10.744 -9.885 6.005 1.00 90.94 110 TYR A N 1
ATOM 854 C CA . TYR A 1 110 ? 11.122 -10.102 4.613 1.00 90.94 110 TYR A CA 1
ATOM 855 C C . TYR A 1 110 ? 11.591 -8.813 3.921 1.00 90.94 110 TYR A C 1
ATOM 857 O O . TYR A 1 110 ? 12.586 -8.845 3.193 1.00 90.94 110 TYR A O 1
ATOM 865 N N . ALA A 1 111 ? 10.953 -7.669 4.188 1.00 90.88 111 ALA A N 1
ATOM 866 C CA . ALA A 1 111 ? 11.390 -6.366 3.688 1.00 90.88 111 ALA A CA 1
ATOM 867 C C . ALA A 1 111 ? 12.807 -6.017 4.174 1.00 90.88 111 ALA A C 1
ATOM 869 O O . ALA A 1 111 ? 13.655 -5.635 3.365 1.00 90.88 111 ALA A O 1
ATOM 870 N N . LYS A 1 112 ? 13.103 -6.241 5.463 1.00 90.88 112 LYS A N 1
ATOM 871 C CA . LYS A 1 112 ? 14.455 -6.065 6.027 1.00 90.88 112 LYS A CA 1
ATOM 872 C C . LYS A 1 112 ? 15.480 -6.965 5.347 1.00 90.88 112 LYS A C 1
ATOM 874 O O . LYS A 1 112 ? 16.562 -6.503 4.992 1.00 90.88 112 LYS A O 1
ATOM 879 N N . ALA A 1 113 ? 15.145 -8.241 5.152 1.00 90.06 113 ALA A N 1
ATOM 880 C CA . ALA A 1 113 ? 16.040 -9.201 4.515 1.00 90.06 113 ALA A CA 1
ATOM 881 C C . ALA A 1 113 ? 16.334 -8.828 3.053 1.00 90.06 113 ALA A C 1
ATOM 883 O O . ALA A 1 113 ? 17.489 -8.862 2.633 1.00 90.06 113 ALA A O 1
ATOM 884 N N . MET A 1 114 ? 15.309 -8.433 2.292 1.00 86.62 114 MET A N 1
ATOM 885 C CA . MET A 1 114 ? 15.454 -7.973 0.908 1.00 86.62 114 MET A CA 1
ATOM 886 C C . MET A 1 114 ? 16.329 -6.721 0.807 1.00 86.62 114 MET A C 1
ATOM 888 O O . MET A 1 114 ? 17.226 -6.674 -0.038 1.00 86.62 114 MET A O 1
ATOM 892 N N . TYR A 1 115 ? 16.115 -5.746 1.694 1.00 84.00 115 TYR A N 1
ATOM 893 C CA . TYR A 1 115 ? 16.934 -4.537 1.766 1.00 84.00 115 TYR A CA 1
ATOM 894 C C . TYR A 1 115 ? 18.399 -4.870 2.083 1.00 84.00 115 TYR A C 1
ATOM 896 O O . TYR A 1 115 ? 19.299 -4.515 1.319 1.00 84.00 115 TYR A O 1
ATOM 904 N N . ALA A 1 116 ? 18.640 -5.629 3.156 1.00 84.06 116 ALA A N 1
ATOM 905 C CA . ALA A 1 116 ? 19.987 -6.027 3.551 1.00 84.06 116 ALA A CA 1
ATOM 906 C C . ALA A 1 116 ? 20.690 -6.817 2.439 1.00 84.06 116 ALA A C 1
ATOM 908 O O . ALA A 1 116 ? 21.884 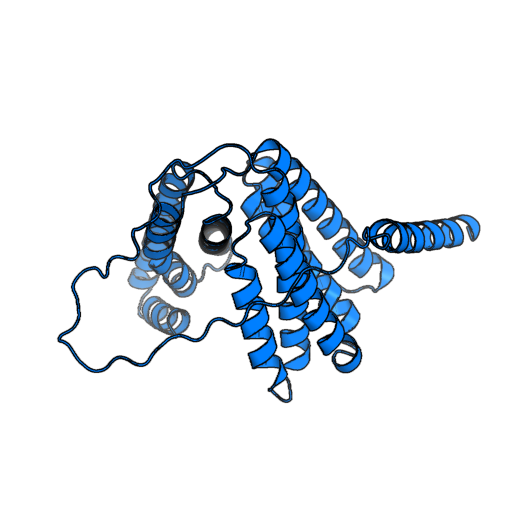-6.636 2.209 1.00 84.06 116 ALA A O 1
ATOM 909 N N . TYR A 1 117 ? 19.966 -7.673 1.714 1.00 84.25 117 TYR A N 1
ATOM 910 C CA . TYR A 1 117 ? 20.513 -8.422 0.587 1.00 84.25 117 TYR A CA 1
ATOM 911 C C . TYR A 1 117 ? 20.961 -7.503 -0.557 1.00 84.25 117 TYR A C 1
ATOM 913 O O . TYR A 1 117 ? 22.071 -7.665 -1.066 1.00 84.25 117 TYR A O 1
ATOM 921 N N . LEU A 1 118 ? 20.149 -6.513 -0.935 1.00 83.25 118 LEU A N 1
ATOM 922 C CA . LEU A 1 118 ? 20.513 -5.536 -1.963 1.00 83.25 118 LEU A CA 1
ATOM 923 C C . LEU A 1 118 ? 21.744 -4.712 -1.585 1.00 83.25 118 LEU A C 1
ATOM 925 O O . LEU A 1 118 ? 22.672 -4.592 -2.391 1.00 83.25 118 LEU A O 1
ATOM 929 N N . GLU A 1 119 ? 21.778 -4.202 -0.357 1.00 81.88 119 GLU A N 1
ATOM 930 C CA . GLU A 1 119 ? 22.888 -3.387 0.128 1.00 81.88 119 GLU A CA 1
ATOM 931 C C . GLU A 1 119 ? 24.178 -4.215 0.218 1.00 81.88 119 GLU A C 1
ATOM 933 O O . GLU A 1 119 ? 25.208 -3.845 -0.343 1.00 81.88 119 GLU A O 1
ATOM 938 N N . THR A 1 120 ? 24.124 -5.380 0.869 1.00 83.81 120 THR A N 1
ATOM 939 C CA . THR A 1 120 ? 25.329 -6.175 1.161 1.00 83.81 120 THR A CA 1
ATOM 940 C C . THR A 1 120 ? 25.840 -6.988 -0.025 1.00 83.81 120 THR A C 1
ATOM 942 O O . THR A 1 120 ? 27.047 -7.197 -0.135 1.00 83.81 120 THR A O 1
ATOM 945 N N . THR A 1 121 ? 24.955 -7.464 -0.908 1.00 83.06 121 THR A N 1
ATOM 946 C CA . THR A 1 121 ? 25.333 -8.357 -2.020 1.00 83.06 121 THR A CA 1
ATOM 947 C C . THR A 1 121 ? 25.522 -7.602 -3.327 1.00 83.06 121 THR A C 1
ATOM 949 O O . THR A 1 121 ? 26.457 -7.893 -4.070 1.00 83.06 121 THR A O 1
ATOM 952 N N . TYR A 1 122 ? 24.651 -6.633 -3.618 1.00 78.38 122 TYR A N 1
ATOM 953 C CA . TYR A 1 122 ? 24.690 -5.880 -4.874 1.00 78.38 122 TYR A CA 1
ATOM 954 C C . TYR A 1 122 ? 25.286 -4.479 -4.716 1.00 78.38 122 TYR A C 1
ATOM 956 O O . TYR A 1 122 ? 25.450 -3.787 -5.720 1.00 78.38 122 TYR A O 1
ATOM 964 N N . GLY A 1 123 ? 25.617 -4.051 -3.490 1.00 76.62 123 GLY A N 1
ATOM 965 C CA . GLY A 1 123 ? 26.091 -2.690 -3.227 1.00 76.62 123 GLY A CA 1
ATOM 966 C C . GLY A 1 123 ? 25.063 -1.629 -3.620 1.00 76.62 123 GLY A C 1
ATOM 967 O O . GLY A 1 123 ? 25.433 -0.490 -3.902 1.00 76.62 123 GLY A O 1
ATOM 968 N N . MET A 1 124 ? 23.787 -2.014 -3.725 1.00 75.62 124 MET A N 1
ATOM 969 C CA . MET A 1 124 ? 22.723 -1.158 -4.221 1.00 75.62 124 MET A CA 1
ATOM 970 C C . MET A 1 124 ? 22.022 -0.501 -3.042 1.00 75.62 124 MET A C 1
ATOM 972 O O . MET A 1 124 ? 21.354 -1.171 -2.257 1.00 75.62 124 MET A O 1
ATOM 976 N N . THR A 1 125 ? 22.131 0.819 -2.957 1.00 71.25 125 THR A N 1
ATOM 977 C CA . THR A 1 125 ? 21.283 1.631 -2.090 1.00 71.25 125 THR A CA 1
ATOM 978 C C . THR A 1 125 ? 20.089 2.110 -2.902 1.00 71.25 125 THR A C 1
ATOM 980 O O . THR A 1 125 ? 20.203 2.927 -3.817 1.00 71.25 125 THR A O 1
ATOM 983 N N . LEU A 1 126 ? 18.917 1.563 -2.601 1.00 65.12 126 LEU A N 1
ATOM 984 C CA . LEU A 1 126 ? 17.677 2.145 -3.081 1.00 65.12 126 LEU A CA 1
ATOM 985 C C . LEU A 1 126 ? 17.367 3.333 -2.159 1.00 65.12 126 LEU A C 1
ATOM 987 O O . LEU A 1 126 ? 17.268 3.132 -0.956 1.00 65.12 126 LEU A O 1
ATOM 991 N N . GLY A 1 127 ? 17.275 4.554 -2.702 1.00 66.06 127 GLY A N 1
ATOM 992 C CA . GLY A 1 127 ? 16.776 5.775 -2.037 1.00 66.06 127 GLY A CA 1
ATOM 993 C C . GLY A 1 127 ? 17.054 5.953 -0.529 1.00 66.06 127 GLY A C 1
ATOM 994 O O . GLY A 1 127 ? 18.120 5.615 -0.027 1.00 66.06 127 GLY A O 1
ATOM 995 N N . ASP A 1 128 ? 16.074 6.514 0.189 1.00 67.12 128 ASP A N 1
ATOM 996 C CA . ASP A 1 128 ? 16.040 6.585 1.661 1.00 67.12 128 ASP A CA 1
ATOM 997 C C . ASP A 1 128 ? 15.280 5.371 2.238 1.00 67.12 128 ASP A C 1
ATOM 999 O O . ASP A 1 128 ? 14.344 5.489 3.030 1.00 67.12 128 ASP A O 1
ATOM 1003 N N . TYR A 1 129 ? 15.616 4.171 1.753 1.00 65.44 129 TYR A N 1
ATOM 1004 C CA . TYR A 1 129 ? 14.884 2.947 2.099 1.00 65.44 129 TYR A CA 1
ATOM 1005 C C . TYR A 1 129 ? 15.094 2.532 3.551 1.00 65.44 129 TYR A C 1
ATOM 1007 O O . TYR A 1 129 ? 14.207 1.912 4.131 1.00 65.44 129 TYR A O 1
ATOM 1015 N N . ALA A 1 130 ? 16.213 2.922 4.168 1.00 67.75 130 ALA A N 1
ATOM 1016 C CA . ALA A 1 130 ? 16.413 2.756 5.604 1.00 67.75 130 ALA A CA 1
ATOM 1017 C C . ALA A 1 130 ? 15.305 3.465 6.406 1.00 67.75 130 ALA A C 1
ATOM 1019 O O . ALA A 1 130 ? 14.753 2.886 7.339 1.00 67.75 130 ALA A O 1
ATOM 1020 N N . THR A 1 131 ? 14.902 4.669 5.986 1.00 73.12 131 THR A N 1
ATOM 1021 C CA . THR A 1 131 ? 13.788 5.404 6.601 1.00 73.12 131 THR A CA 1
ATOM 1022 C C . THR A 1 131 ? 12.438 4.734 6.329 1.00 73.12 131 THR A C 1
ATOM 1024 O O . THR A 1 131 ? 11.587 4.703 7.215 1.00 73.12 131 THR A O 1
ATOM 1027 N N . ALA A 1 132 ? 12.236 4.139 5.148 1.00 73.56 132 ALA A N 1
ATOM 1028 C CA . ALA A 1 132 ? 11.014 3.389 4.838 1.00 73.56 132 ALA A CA 1
ATOM 1029 C C . ALA A 1 132 ? 10.885 2.097 5.673 1.00 73.56 132 ALA A C 1
ATOM 1031 O O . ALA A 1 132 ? 9.809 1.806 6.199 1.00 73.56 132 ALA A O 1
ATOM 1032 N N . VAL A 1 133 ? 11.981 1.346 5.851 1.00 82.06 133 VAL A N 1
ATOM 1033 C CA . VAL A 1 133 ? 12.023 0.162 6.729 1.00 82.06 133 VAL A CA 1
ATOM 1034 C C . VAL A 1 133 ? 11.771 0.572 8.179 1.00 82.06 133 VAL A C 1
ATOM 1036 O O . VAL A 1 133 ? 10.926 -0.035 8.835 1.00 82.06 133 VAL A O 1
ATOM 1039 N N . GLN A 1 134 ? 12.437 1.627 8.660 1.00 84.31 134 GLN A N 1
ATOM 1040 C CA . GLN A 1 134 ? 12.234 2.139 10.018 1.00 84.31 134 GLN A CA 1
ATOM 1041 C C . GLN A 1 134 ? 10.781 2.569 10.241 1.00 84.31 134 GLN A C 1
ATOM 1043 O O . GLN A 1 134 ? 10.193 2.253 11.270 1.00 84.31 134 GLN A O 1
ATOM 1048 N N . LEU A 1 135 ? 10.160 3.233 9.262 1.00 83.25 135 LEU A N 1
ATOM 1049 C CA . LEU A 1 135 ? 8.744 3.579 9.333 1.00 83.25 135 LEU A CA 1
ATOM 1050 C C . LEU A 1 135 ? 7.868 2.326 9.458 1.00 83.25 135 LEU A C 1
ATOM 1052 O O . LEU A 1 135 ? 6.951 2.303 10.276 1.00 83.25 135 LEU A O 1
ATOM 1056 N N . ALA A 1 136 ? 8.137 1.282 8.672 1.00 87.50 136 ALA A N 1
ATOM 1057 C CA . ALA A 1 136 ? 7.389 0.032 8.761 1.00 87.50 136 ALA A CA 1
ATOM 1058 C C . ALA A 1 136 ? 7.541 -0.633 10.144 1.00 87.50 136 ALA A C 1
ATOM 1060 O O . ALA A 1 136 ? 6.551 -1.136 10.684 1.00 87.50 1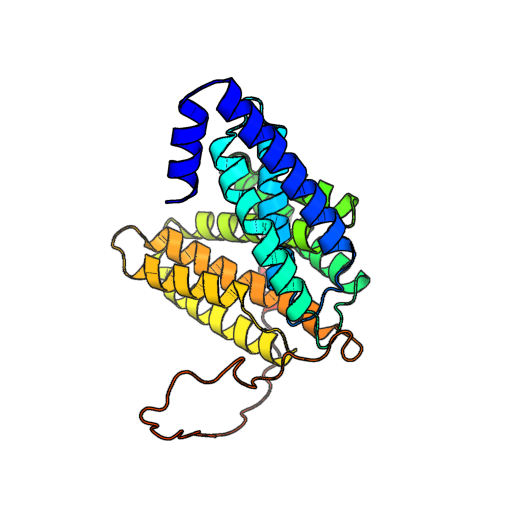36 ALA A O 1
ATOM 1061 N N . GLU A 1 137 ? 8.733 -0.586 10.747 1.00 90.19 137 GLU A N 1
ATOM 1062 C CA . GLU A 1 137 ? 8.977 -1.044 12.123 1.00 90.19 137 GLU A CA 1
ATOM 1063 C C . GLU A 1 137 ? 8.222 -0.208 13.160 1.00 90.19 137 GLU A C 1
ATOM 1065 O O . GLU A 1 137 ? 7.543 -0.763 14.025 1.00 90.19 137 GLU A O 1
ATOM 1070 N N . ASP A 1 138 ? 8.287 1.118 13.059 1.00 87.56 138 ASP A N 1
ATOM 1071 C CA . ASP A 1 138 ? 7.626 2.035 13.988 1.00 87.56 138 ASP A CA 1
ATOM 1072 C C . ASP A 1 138 ? 6.101 1.867 13.939 1.00 87.56 138 ASP A C 1
ATOM 1074 O O . ASP A 1 138 ? 5.427 1.862 14.972 1.00 87.56 138 ASP A O 1
ATOM 1078 N N . LEU A 1 139 ? 5.541 1.694 12.737 1.00 88.06 139 LEU A N 1
ATOM 1079 C CA . LEU A 1 139 ? 4.122 1.397 12.540 1.00 88.06 139 LEU A CA 1
ATOM 1080 C C . LEU A 1 139 ? 3.749 0.058 13.185 1.00 88.06 139 LEU A C 1
ATOM 1082 O O . LEU A 1 139 ? 2.734 -0.015 13.880 1.00 88.06 139 LEU A O 1
ATOM 1086 N N . TYR A 1 140 ? 4.581 -0.974 13.021 1.00 92.00 140 TYR A N 1
ATOM 1087 C CA . TYR A 1 140 ? 4.366 -2.273 13.661 1.00 92.00 140 TYR A CA 1
ATOM 1088 C C . TYR A 1 140 ? 4.373 -2.158 15.189 1.00 92.00 140 TYR A C 1
ATOM 1090 O O . TYR A 1 140 ? 3.441 -2.612 15.851 1.00 92.00 140 TYR A O 1
ATOM 1098 N N . GLY A 1 141 ? 5.380 -1.481 15.754 1.00 89.06 141 GLY A N 1
ATOM 1099 C CA . GLY A 1 141 ? 5.515 -1.266 17.199 1.00 89.06 141 GLY A CA 1
ATOM 1100 C C . GLY A 1 141 ? 4.366 -0.463 17.818 1.00 89.06 141 GLY A C 1
ATOM 1101 O O . GLY A 1 141 ? 4.110 -0.568 19.015 1.00 89.06 141 GLY A O 1
ATOM 1102 N N . ARG A 1 142 ? 3.636 0.306 17.001 1.00 86.06 142 ARG A N 1
ATOM 1103 C CA . ARG A 1 142 ? 2.433 1.058 17.389 1.00 86.06 142 ARG A CA 1
ATOM 1104 C C . ARG A 1 142 ? 1.121 0.286 17.189 1.00 86.06 142 ARG A C 1
ATOM 1106 O O . ARG A 1 142 ? 0.061 0.869 17.402 1.00 86.06 142 ARG A O 1
ATOM 1113 N N . GLY A 1 143 ? 1.171 -0.979 16.764 1.00 87.44 143 GLY A N 1
ATOM 1114 C CA . GLY A 1 143 ? -0.015 -1.795 16.470 1.00 87.44 143 GLY A CA 1
ATOM 1115 C C . GLY A 1 143 ? -0.689 -1.473 15.131 1.00 87.44 143 GLY A C 1
ATOM 1116 O O . GLY A 1 143 ? -1.790 -1.933 14.852 1.00 87.44 143 GLY A O 1
ATOM 1117 N N . LEU A 1 144 ? -0.050 -0.682 14.264 1.00 84.81 144 LEU A N 1
ATOM 1118 C CA . LEU A 1 144 ? -0.595 -0.270 12.966 1.00 84.81 144 LEU A CA 1
ATOM 1119 C C . LEU A 1 144 ? -0.220 -1.289 11.883 1.00 84.81 144 LEU A C 1
ATOM 1121 O O . LEU A 1 144 ? 0.422 -0.961 10.882 1.00 84.81 144 LEU A O 1
ATOM 1125 N N . TYR A 1 145 ? -0.610 -2.547 12.094 1.00 90.06 145 TYR A N 1
ATOM 1126 C CA . TYR A 1 145 ? -0.122 -3.698 11.330 1.00 90.06 145 TYR A CA 1
ATOM 1127 C C . TYR A 1 145 ? -0.387 -3.604 9.822 1.00 90.06 145 TYR A C 1
ATOM 1129 O O . TYR A 1 145 ? 0.509 -3.878 9.031 1.00 90.06 145 TYR A O 1
ATOM 1137 N N . LEU A 1 146 ? -1.564 -3.130 9.394 1.00 88.56 146 LEU A N 1
ATOM 1138 C CA . LEU A 1 146 ? -1.859 -2.924 7.965 1.00 88.56 146 LEU A CA 1
ATOM 1139 C C . LEU A 1 146 ? -0.957 -1.875 7.318 1.00 88.56 146 LEU A C 1
ATOM 1141 O O . LEU A 1 146 ? -0.528 -2.052 6.181 1.00 88.56 146 LEU A O 1
ATOM 1145 N N . ALA A 1 147 ? -0.677 -0.783 8.031 1.00 85.06 147 ALA A N 1
ATOM 1146 C CA . ALA A 1 147 ? 0.184 0.280 7.531 1.00 85.06 147 ALA A CA 1
ATOM 1147 C C . ALA A 1 147 ? 1.641 -0.195 7.456 1.00 85.06 147 ALA A C 1
ATOM 1149 O O . ALA A 1 147 ? 2.320 0.062 6.462 1.00 85.06 147 ALA A O 1
ATOM 1150 N N . SER A 1 148 ? 2.098 -0.934 8.472 1.00 90.12 148 SER A N 1
ATOM 1151 C CA . SER A 1 148 ? 3.409 -1.587 8.470 1.00 90.12 148 SER A CA 1
ATOM 1152 C C . SER A 1 148 ? 3.546 -2.571 7.306 1.00 90.12 148 SER A C 1
ATOM 1154 O O . SER A 1 148 ? 4.509 -2.501 6.540 1.00 90.12 148 SER A O 1
ATOM 1156 N N . MET A 1 149 ? 2.546 -3.432 7.107 1.00 90.25 149 MET A N 1
ATOM 1157 C CA . MET A 1 149 ? 2.532 -4.415 6.027 1.00 90.25 149 MET A CA 1
ATOM 1158 C C . MET A 1 149 ? 2.523 -3.745 4.651 1.00 90.25 149 MET A C 1
ATOM 1160 O O . MET A 1 149 ? 3.283 -4.147 3.780 1.00 90.25 149 MET A O 1
ATOM 1164 N N . ALA A 1 150 ? 1.726 -2.692 4.462 1.00 88.25 150 ALA A N 1
ATOM 1165 C CA . ALA A 1 150 ? 1.693 -1.922 3.221 1.00 88.25 150 ALA A CA 1
ATOM 1166 C C . ALA A 1 150 ? 3.067 -1.331 2.858 1.00 88.25 150 ALA A C 1
ATOM 1168 O O . ALA A 1 150 ? 3.554 -1.561 1.753 1.00 88.25 150 ALA A O 1
ATOM 1169 N N . ASN A 1 151 ? 3.725 -0.658 3.809 1.00 87.50 151 ASN A N 1
ATOM 1170 C CA . ASN A 1 151 ? 5.083 -0.135 3.611 1.00 87.50 151 ASN A CA 1
ATOM 1171 C C . ASN A 1 151 ? 6.092 -1.262 3.334 1.00 87.50 151 ASN A C 1
ATOM 1173 O O . ASN A 1 151 ? 6.937 -1.145 2.451 1.00 87.50 151 ASN A O 1
ATOM 1177 N N . SER A 1 152 ? 5.980 -2.386 4.046 1.00 90.50 152 SER A N 1
ATOM 1178 C CA . SER A 1 152 ? 6.845 -3.550 3.824 1.00 90.50 152 SER A CA 1
ATOM 1179 C C . SER A 1 152 ? 6.695 -4.112 2.405 1.00 90.50 152 SER A C 1
ATOM 1181 O O . SER A 1 152 ? 7.689 -4.433 1.758 1.00 90.50 152 SER A O 1
ATOM 1183 N N . ILE A 1 153 ? 5.463 -4.197 1.892 1.00 90.25 153 ILE A N 1
ATOM 1184 C CA . ILE A 1 153 ? 5.176 -4.681 0.535 1.00 90.25 153 ILE A CA 1
ATOM 1185 C C . ILE A 1 153 ? 5.777 -3.752 -0.522 1.00 90.25 153 ILE A C 1
ATOM 1187 O O . ILE A 1 153 ? 6.371 -4.255 -1.477 1.00 90.25 153 ILE A O 1
ATOM 1191 N N . GLU A 1 154 ? 5.675 -2.433 -0.341 1.00 86.75 154 GLU A N 1
ATOM 1192 C CA . GLU A 1 154 ? 6.316 -1.448 -1.224 1.00 86.75 154 GLU A CA 1
ATOM 1193 C C . GLU A 1 154 ? 7.830 -1.682 -1.300 1.00 86.75 154 GLU A C 1
ATOM 1195 O O . GLU A 1 154 ? 8.373 -1.861 -2.393 1.00 86.75 154 GLU A O 1
ATOM 1200 N N . ILE A 1 155 ? 8.494 -1.822 -0.149 1.00 86.62 155 ILE A N 1
ATOM 1201 C CA . ILE A 1 155 ? 9.939 -2.088 -0.072 1.00 86.62 155 ILE A CA 1
ATOM 1202 C C . ILE A 1 155 ? 10.305 -3.383 -0.801 1.00 86.62 155 ILE A C 1
ATOM 1204 O O . ILE A 1 155 ? 11.258 -3.405 -1.585 1.00 86.62 155 ILE A O 1
ATOM 1208 N N . ILE A 1 156 ? 9.562 -4.470 -0.569 1.00 89.44 156 ILE A N 1
ATOM 1209 C CA . ILE A 1 156 ? 9.820 -5.761 -1.223 1.00 89.44 156 ILE A CA 1
ATOM 1210 C C . ILE A 1 156 ? 9.639 -5.636 -2.735 1.00 89.44 156 ILE A C 1
ATOM 1212 O O . ILE A 1 156 ? 10.474 -6.133 -3.493 1.00 89.44 156 ILE A O 1
ATOM 1216 N N . ALA A 1 157 ? 8.565 -4.990 -3.187 1.00 87.75 157 ALA A N 1
ATOM 1217 C CA . ALA A 1 157 ? 8.256 -4.887 -4.603 1.00 87.75 157 ALA A CA 1
ATOM 1218 C C . ALA A 1 157 ? 9.276 -4.034 -5.355 1.00 87.75 157 ALA A C 1
ATOM 1220 O O . ALA A 1 157 ? 9.717 -4.416 -6.440 1.00 87.75 157 ALA A O 1
ATOM 1221 N N . GLU A 1 158 ? 9.691 -2.915 -4.772 1.00 85.44 158 GLU A N 1
ATOM 1222 C CA . GLU A 1 158 ? 10.725 -2.068 -5.351 1.00 85.44 158 GLU A CA 1
ATOM 1223 C C . GLU A 1 158 ? 12.089 -2.765 -5.344 1.00 85.44 158 GLU A C 1
ATOM 1225 O O . GLU A 1 158 ? 12.789 -2.744 -6.356 1.00 85.44 158 GLU A O 1
ATOM 1230 N N . SER A 1 159 ? 12.421 -3.480 -4.264 1.00 86.62 159 SER A N 1
ATOM 1231 C CA . SER A 1 159 ? 13.645 -4.284 -4.179 1.00 86.62 159 SER A CA 1
ATOM 1232 C C . SER A 1 159 ? 13.685 -5.382 -5.244 1.00 86.62 159 SER A C 1
ATOM 1234 O O . SER A 1 159 ? 14.678 -5.548 -5.956 1.00 86.62 159 SER A O 1
ATOM 1236 N N . ALA A 1 160 ? 12.586 -6.123 -5.397 1.00 87.88 160 ALA A N 1
ATOM 1237 C CA . ALA A 1 160 ? 12.456 -7.159 -6.414 1.00 87.88 160 ALA A CA 1
ATOM 1238 C C . ALA A 1 160 ? 12.502 -6.570 -7.832 1.00 87.88 160 ALA A C 1
ATOM 1240 O O . ALA A 1 160 ? 13.191 -7.108 -8.700 1.00 87.88 160 ALA A O 1
ATOM 1241 N N . SER A 1 161 ? 11.823 -5.443 -8.062 1.00 84.56 161 SER A N 1
ATOM 1242 C CA . SER A 1 161 ? 11.854 -4.739 -9.345 1.00 84.56 161 SER A CA 1
ATOM 1243 C C . SER A 1 161 ? 13.269 -4.276 -9.694 1.00 84.56 161 SER A C 1
ATOM 1245 O O . SER A 1 161 ? 13.717 -4.488 -10.819 1.00 84.56 161 SER A O 1
ATOM 1247 N N . ALA A 1 162 ? 14.021 -3.740 -8.729 1.00 84.00 162 ALA A N 1
ATOM 1248 C CA . ALA A 1 162 ? 15.401 -3.309 -8.931 1.00 84.00 162 ALA A CA 1
ATOM 1249 C C . ALA A 1 162 ? 16.328 -4.464 -9.348 1.00 84.00 162 ALA A C 1
ATOM 1251 O O . ALA A 1 162 ? 17.114 -4.314 -10.286 1.00 84.00 162 ALA A O 1
ATOM 1252 N N . LEU A 1 163 ? 16.183 -5.644 -8.732 1.00 85.81 163 LEU A N 1
ATOM 1253 C CA . LEU A 1 163 ? 16.916 -6.854 -9.134 1.00 85.81 163 LEU A CA 1
ATOM 1254 C C . LEU A 1 163 ? 16.584 -7.291 -10.570 1.00 85.81 163 LEU A C 1
ATOM 1256 O O . LEU A 1 163 ? 17.442 -7.801 -11.293 1.00 85.81 163 LEU A O 1
ATOM 1260 N N . MET A 1 164 ? 15.340 -7.081 -10.999 1.00 86.38 164 MET A N 1
ATOM 1261 C CA . MET A 1 164 ? 14.843 -7.478 -12.318 1.00 86.38 164 MET A CA 1
ATOM 1262 C C . MET A 1 164 ? 14.991 -6.382 -13.387 1.00 86.38 164 MET A C 1
ATOM 1264 O O . MET A 1 164 ? 14.803 -6.652 -14.577 1.00 86.38 164 MET A O 1
ATOM 1268 N N . ALA A 1 165 ? 15.375 -5.163 -12.996 1.00 79.62 165 ALA A N 1
ATOM 1269 C CA . ALA A 1 165 ? 15.389 -3.975 -13.850 1.00 79.62 165 ALA A CA 1
ATOM 1270 C C . ALA A 1 165 ? 16.351 -4.072 -15.044 1.00 79.62 165 ALA A C 1
ATOM 1272 O O . ALA A 1 165 ? 16.176 -3.366 -16.035 1.00 79.62 165 ALA A O 1
ATOM 1273 N N . SER A 1 166 ? 17.350 -4.958 -14.983 1.00 81.44 166 SER A N 1
ATOM 1274 C CA . SER A 1 166 ? 18.277 -5.211 -16.095 1.00 81.44 166 SER A CA 1
ATOM 1275 C C . SER A 1 166 ? 17.645 -5.991 -17.256 1.00 81.44 166 SER A C 1
ATOM 1277 O O . SER A 1 166 ? 18.188 -5.990 -18.361 1.00 81.44 166 SER A O 1
ATOM 1279 N N . ALA A 1 167 ? 16.506 -6.655 -17.034 1.00 84.50 167 ALA A N 1
ATOM 1280 C CA . ALA A 1 167 ? 15.819 -7.446 -18.051 1.00 84.50 167 ALA A CA 1
ATOM 1281 C C . ALA A 1 167 ? 14.288 -7.467 -17.852 1.00 84.50 167 ALA A C 1
ATOM 1283 O O . ALA A 1 167 ? 13.706 -8.550 -17.749 1.00 84.50 167 ALA A O 1
ATOM 1284 N N . PRO A 1 168 ? 13.604 -6.305 -17.834 1.00 79.06 168 PRO A N 1
ATOM 1285 C CA . PRO A 1 168 ? 12.177 -6.224 -17.516 1.00 79.06 168 PRO A CA 1
ATOM 1286 C C . PRO A 1 168 ? 11.312 -7.027 -18.497 1.00 79.06 168 PRO A C 1
ATOM 1288 O O . PRO A 1 168 ? 10.334 -7.646 -18.091 1.00 79.06 168 PRO A O 1
ATOM 1291 N N . ASP A 1 169 ? 11.727 -7.109 -19.763 1.00 82.88 169 ASP A N 1
ATOM 1292 C CA . ASP A 1 169 ? 11.056 -7.900 -20.803 1.00 82.88 169 ASP A CA 1
ATOM 1293 C C . ASP A 1 169 ? 10.970 -9.394 -20.482 1.00 82.88 169 ASP A C 1
ATOM 1295 O O . ASP A 1 169 ? 10.029 -10.056 -20.904 1.00 82.88 169 ASP A O 1
ATOM 1299 N N . LYS A 1 170 ? 11.928 -9.938 -19.722 1.00 86.06 170 LYS A N 1
ATOM 1300 C CA . LYS A 1 170 ? 11.914 -11.358 -19.339 1.00 86.06 170 LYS A CA 1
ATOM 1301 C C . LYS A 1 170 ? 10.925 -11.656 -18.216 1.00 86.06 170 LYS A C 1
ATOM 1303 O O . LYS A 1 170 ? 10.521 -12.804 -18.062 1.00 86.06 170 LYS A O 1
ATOM 1308 N N . TYR A 1 171 ? 10.590 -10.650 -17.411 1.00 88.69 171 TYR A N 1
ATOM 1309 C CA . TYR A 1 171 ? 9.855 -10.830 -16.160 1.00 88.69 171 TYR A CA 1
ATOM 1310 C C . TYR A 1 171 ? 8.448 -10.238 -16.192 1.00 88.69 171 TYR A C 1
ATOM 1312 O O . TYR A 1 171 ? 7.638 -10.607 -15.350 1.00 88.69 171 TYR A O 1
ATOM 1320 N N . LEU A 1 172 ? 8.142 -9.358 -17.149 1.00 89.88 172 LEU A N 1
ATOM 1321 C CA . LEU A 1 172 ? 6.857 -8.662 -17.252 1.00 89.88 172 LEU A CA 1
ATOM 1322 C C . LEU A 1 172 ? 5.658 -9.615 -17.272 1.00 89.88 172 LEU A C 1
ATOM 1324 O O . LEU A 1 172 ? 4.809 -9.536 -16.384 1.00 89.88 172 LEU A O 1
ATOM 1328 N N . ASP A 1 173 ? 5.618 -10.533 -18.239 1.00 90.44 173 ASP A N 1
ATOM 1329 C CA . ASP A 1 173 ? 4.493 -11.462 -18.397 1.00 90.44 173 ASP A CA 1
ATOM 1330 C C . ASP A 1 173 ? 4.391 -12.412 -17.199 1.00 90.44 173 ASP A C 1
ATOM 1332 O O . ASP A 1 173 ? 3.311 -12.627 -16.655 1.00 90.44 173 ASP A O 1
ATOM 1336 N N . VAL A 1 174 ? 5.537 -12.891 -16.704 1.00 92.81 174 VAL A N 1
ATOM 1337 C CA . VAL A 1 174 ? 5.602 -13.763 -15.522 1.00 92.81 174 VAL A CA 1
ATOM 1338 C C . VAL A 1 174 ? 5.059 -13.054 -14.278 1.00 92.81 174 VAL A C 1
ATOM 1340 O O . VAL A 1 174 ? 4.298 -13.647 -13.513 1.00 92.81 174 VAL A O 1
ATOM 1343 N N . ALA A 1 175 ? 5.426 -11.790 -14.061 1.00 93.50 175 ALA A N 1
ATOM 1344 C CA . ALA A 1 175 ? 4.954 -11.005 -12.926 1.00 93.50 175 ALA A CA 1
ATOM 1345 C C . ALA A 1 175 ? 3.448 -10.732 -13.025 1.00 93.50 175 ALA A C 1
ATOM 1347 O O . ALA A 1 175 ? 2.737 -10.855 -12.026 1.00 93.50 175 ALA A O 1
ATOM 1348 N N . ARG A 1 176 ? 2.956 -10.417 -14.229 1.00 96.19 176 ARG A N 1
ATOM 1349 C CA . ARG A 1 176 ? 1.532 -10.199 -14.493 1.00 96.19 176 ARG A CA 1
ATOM 1350 C C . ARG A 1 176 ? 0.707 -11.460 -14.245 1.00 96.19 176 ARG A C 1
ATOM 1352 O O . ARG A 1 176 ? -0.278 -11.414 -13.508 1.00 96.19 176 ARG A O 1
ATOM 1359 N N . ASP A 1 177 ? 1.127 -12.593 -14.799 1.00 96.31 177 ASP A N 1
ATOM 1360 C CA . ASP A 1 177 ? 0.450 -13.880 -14.613 1.00 96.31 177 ASP A CA 1
ATOM 1361 C C . ASP A 1 177 ? 0.467 -14.300 -13.146 1.00 96.31 177 ASP A C 1
ATOM 1363 O O . ASP A 1 177 ? -0.536 -14.774 -12.603 1.00 96.31 177 ASP A O 1
ATOM 1367 N N . ARG A 1 178 ? 1.589 -14.065 -12.458 1.00 93.38 178 ARG A N 1
ATOM 1368 C CA . ARG A 1 178 ? 1.684 -14.345 -11.030 1.00 93.38 178 ARG A CA 1
ATOM 1369 C C . ARG A 1 178 ? 0.726 -13.485 -10.213 1.00 93.38 178 ARG A C 1
ATOM 1371 O O . ARG A 1 178 ? 0.099 -14.014 -9.294 1.00 93.38 178 ARG A O 1
ATOM 1378 N N . ALA A 1 179 ? 0.587 -12.203 -10.551 1.00 96.31 179 ALA A N 1
ATOM 1379 C CA . ALA A 1 179 ? -0.380 -11.324 -9.910 1.00 96.31 179 ALA A CA 1
ATOM 1380 C C . ALA A 1 179 ? -1.805 -11.863 -10.065 1.00 96.31 179 ALA A C 1
ATOM 1382 O O . ALA A 1 179 ? -2.495 -12.033 -9.065 1.00 96.31 179 ALA A O 1
ATOM 1383 N N . LEU A 1 180 ? -2.204 -12.241 -11.281 1.00 97.44 180 LEU A N 1
ATOM 1384 C CA . LEU A 1 180 ? -3.524 -12.817 -11.555 1.00 97.44 180 LEU A CA 1
ATOM 1385 C C . LEU A 1 180 ? -3.782 -14.113 -10.774 1.00 97.44 180 LEU A C 1
ATOM 1387 O O . LEU A 1 180 ? -4.851 -14.276 -10.185 1.00 97.44 180 LEU A O 1
ATOM 1391 N N . ILE A 1 181 ? -2.801 -15.019 -10.723 1.00 96.62 181 ILE A N 1
ATOM 1392 C CA . ILE A 1 181 ? -2.905 -16.269 -9.954 1.00 96.62 181 ILE A CA 1
ATOM 1393 C C . ILE A 1 181 ? -3.093 -15.973 -8.463 1.00 96.62 181 ILE A C 1
ATOM 1395 O O . ILE A 1 181 ? -3.951 -16.574 -7.815 1.00 96.62 181 ILE A O 1
ATOM 1399 N N . ASN A 1 182 ? -2.299 -15.057 -7.912 1.00 95.69 182 ASN A N 1
ATOM 1400 C CA . ASN A 1 182 ? -2.364 -14.706 -6.499 1.00 95.69 182 ASN A CA 1
ATOM 1401 C C . ASN A 1 182 ? -3.675 -13.983 -6.153 1.00 95.69 182 ASN A C 1
ATOM 1403 O O . ASN A 1 182 ? -4.289 -14.315 -5.143 1.00 95.69 182 ASN A O 1
ATOM 1407 N N . MET A 1 183 ? -4.162 -13.086 -7.016 1.00 95.69 183 MET A N 1
ATOM 1408 C CA . MET A 1 183 ? -5.480 -12.453 -6.875 1.00 95.69 183 MET A CA 1
ATOM 1409 C C . MET A 1 183 ? -6.603 -13.494 -6.864 1.00 95.69 183 MET A C 1
ATOM 1411 O O . MET A 1 183 ? -7.481 -13.455 -6.003 1.00 95.69 183 MET A O 1
ATOM 1415 N N . ALA A 1 184 ? -6.561 -14.461 -7.787 1.00 94.44 184 ALA A N 1
ATOM 1416 C CA . ALA A 1 184 ? -7.554 -15.528 -7.858 1.00 94.44 184 ALA A CA 1
ATOM 1417 C C . ALA A 1 184 ? -7.552 -16.405 -6.595 1.00 94.44 184 ALA A C 1
ATOM 1419 O O . ALA A 1 184 ? -8.619 -16.755 -6.098 1.00 94.44 184 ALA A O 1
ATOM 1420 N N . ARG A 1 185 ? -6.372 -16.726 -6.046 1.00 92.19 185 ARG A N 1
ATOM 1421 C CA . ARG A 1 185 ? -6.242 -17.451 -4.769 1.00 92.19 185 ARG A CA 1
ATOM 1422 C C . ARG A 1 185 ? -6.807 -16.643 -3.606 1.00 92.19 185 ARG A C 1
ATOM 1424 O O . ARG A 1 185 ? -7.611 -17.159 -2.844 1.00 92.19 185 ARG A O 1
ATOM 1431 N N . ALA A 1 186 ? -6.453 -15.368 -3.508 1.00 92.44 186 ALA A N 1
ATOM 1432 C CA . ALA A 1 186 ? -6.939 -14.501 -2.444 1.00 92.44 186 ALA A CA 1
ATOM 1433 C C . ALA A 1 186 ? -8.468 -14.324 -2.497 1.00 92.44 186 ALA A C 1
ATOM 1435 O O . ALA A 1 186 ? -9.143 -14.341 -1.468 1.00 92.44 186 ALA A O 1
ATOM 1436 N N . ALA A 1 187 ? -9.040 -14.253 -3.704 1.00 92.12 187 ALA A N 1
ATOM 1437 C CA . ALA A 1 187 ? -10.486 -14.211 -3.903 1.00 92.12 187 ALA A CA 1
ATOM 1438 C C . ALA A 1 187 ? -11.203 -15.478 -3.399 1.00 92.12 187 ALA A C 1
ATOM 1440 O O . ALA A 1 187 ? -12.350 -15.386 -2.963 1.00 92.12 187 ALA A O 1
ATOM 1441 N N . GLN A 1 188 ? -10.546 -16.648 -3.395 1.00 90.81 188 GLN A N 1
ATOM 1442 C CA . GLN A 1 188 ? -11.110 -17.872 -2.796 1.00 90.81 188 GLN A CA 1
ATOM 1443 C C . GLN A 1 188 ? -11.297 -17.736 -1.279 1.00 90.81 188 GLN A C 1
ATOM 1445 O O . GLN A 1 188 ? -12.193 -18.364 -0.723 1.00 90.81 188 GLN A O 1
ATOM 1450 N N . CYS A 1 189 ? -10.517 -16.868 -0.633 1.00 87.62 189 CYS A N 1
ATOM 1451 C CA . CYS A 1 189 ? -10.675 -16.495 0.772 1.00 87.62 189 CYS A CA 1
ATOM 1452 C C . CYS A 1 189 ? -11.606 -15.287 0.984 1.00 87.62 189 CYS A C 1
ATOM 1454 O O . CYS A 1 189 ? -11.673 -14.735 2.077 1.00 87.62 189 CYS A O 1
ATOM 1456 N N . GLY A 1 190 ? -12.339 -14.855 -0.049 1.00 87.38 190 GLY A N 1
ATOM 1457 C CA . GLY A 1 190 ? -13.310 -13.761 0.043 1.00 87.38 190 GLY A CA 1
ATOM 1458 C C . GLY A 1 190 ? -12.707 -12.354 -0.009 1.00 87.38 190 GLY A C 1
ATOM 1459 O O . GLY A 1 190 ? -13.439 -11.382 0.174 1.00 87.38 190 GLY A O 1
ATOM 1460 N N . TYR A 1 191 ? -11.406 -12.221 -0.279 1.00 90.12 191 TYR A N 1
ATOM 1461 C CA . TYR A 1 191 ? -10.761 -10.922 -0.449 1.00 90.12 191 TYR A CA 1
ATOM 1462 C C . TYR A 1 191 ? -11.172 -10.251 -1.769 1.00 90.12 191 TYR A C 1
ATOM 1464 O O . TYR A 1 191 ? -11.115 -10.855 -2.844 1.00 90.12 191 TYR A O 1
ATOM 1472 N N . ALA A 1 192 ? -11.568 -8.978 -1.692 1.00 88.38 192 ALA A N 1
ATOM 1473 C CA . ALA A 1 192 ? -12.106 -8.231 -2.830 1.00 88.38 192 ALA A CA 1
ATOM 1474 C C . ALA A 1 192 ? -11.058 -7.861 -3.899 1.00 88.38 192 ALA A C 1
ATOM 1476 O O . ALA A 1 192 ? -11.426 -7.637 -5.050 1.00 88.38 192 ALA A O 1
ATOM 1477 N N . ASN A 1 193 ? -9.765 -7.832 -3.547 1.00 89.56 193 ASN A N 1
ATOM 1478 C CA . ASN A 1 193 ? -8.659 -7.458 -4.441 1.00 89.56 193 ASN A CA 1
ATOM 1479 C C . ASN A 1 193 ? -8.786 -6.058 -5.084 1.00 89.56 193 ASN A C 1
ATOM 1481 O O . ASN A 1 193 ? -8.266 -5.832 -6.178 1.00 89.56 193 ASN A O 1
ATOM 1485 N N . THR A 1 194 ? -9.440 -5.097 -4.433 1.00 90.12 194 THR A N 1
ATOM 1486 C CA . THR A 1 194 ? -9.637 -3.742 -4.974 1.00 90.12 194 THR A CA 1
ATOM 1487 C C . THR A 1 194 ? -8.302 -3.030 -5.231 1.00 90.12 194 THR A C 1
ATOM 1489 O O . THR A 1 194 ? -8.092 -2.435 -6.295 1.00 90.12 194 THR A O 1
ATOM 1492 N N . LEU A 1 195 ? -7.372 -3.103 -4.275 1.00 90.62 195 LEU A N 1
ATOM 1493 C CA . LEU A 1 195 ? -6.059 -2.468 -4.385 1.00 90.62 195 LEU A CA 1
ATOM 1494 C C . LEU A 1 195 ? -5.127 -3.217 -5.363 1.00 90.62 195 LEU A C 1
ATOM 1496 O O . LEU A 1 195 ? -4.609 -2.566 -6.275 1.00 90.62 195 LEU A O 1
ATOM 1500 N N . PRO A 1 196 ? -4.961 -4.556 -5.291 1.00 93.94 196 PRO A N 1
ATOM 1501 C CA . PRO A 1 196 ? -4.208 -5.308 -6.294 1.00 93.94 196 PRO A CA 1
ATOM 1502 C C . PRO A 1 196 ? -4.701 -5.117 -7.723 1.00 93.94 196 PRO A C 1
ATOM 1504 O O . PRO A 1 196 ? -3.884 -4.977 -8.630 1.00 93.94 196 PRO A O 1
ATOM 1507 N N . LEU A 1 197 ? -6.020 -5.063 -7.935 1.00 95.44 197 LEU A N 1
ATOM 1508 C CA . LEU A 1 197 ? -6.587 -4.818 -9.259 1.00 95.44 197 LEU A CA 1
ATOM 1509 C C . LEU A 1 197 ? -6.180 -3.442 -9.791 1.00 95.44 197 LEU A C 1
ATOM 1511 O O . LEU A 1 197 ? -5.861 -3.312 -10.970 1.00 95.44 197 LEU A O 1
ATOM 1515 N N . SER A 1 198 ? -6.135 -2.431 -8.922 1.00 93.44 198 SER A N 1
ATOM 1516 C CA . SER A 1 198 ? -5.666 -1.094 -9.294 1.00 93.44 198 SER A CA 1
ATOM 1517 C C . SER A 1 198 ? -4.193 -1.120 -9.718 1.00 93.44 198 SER A C 1
ATOM 1519 O O . SER A 1 198 ? -3.839 -0.546 -10.747 1.00 93.44 198 SER A O 1
ATOM 1521 N N . TYR A 1 199 ? -3.329 -1.827 -8.981 1.00 95.19 199 TYR A N 1
ATOM 1522 C CA . TYR A 1 199 ? -1.928 -1.999 -9.375 1.00 95.19 199 TYR A CA 1
ATOM 1523 C C . TYR A 1 199 ? -1.782 -2.778 -10.684 1.00 95.19 199 TYR A C 1
ATOM 1525 O O . TYR A 1 199 ? -1.011 -2.363 -11.543 1.00 95.19 199 TYR A O 1
ATOM 1533 N N . LEU A 1 200 ? -2.562 -3.841 -10.894 1.00 96.44 200 LEU A N 1
ATOM 1534 C CA . LEU A 1 200 ? -2.577 -4.574 -12.160 1.00 96.44 200 LEU A CA 1
ATOM 1535 C C . LEU A 1 200 ? -2.941 -3.650 -13.335 1.00 96.44 200 LEU A C 1
ATOM 1537 O O . LEU A 1 200 ? -2.243 -3.647 -14.343 1.00 96.44 200 LEU A O 1
ATOM 1541 N N . GLN A 1 201 ? -3.971 -2.810 -13.180 1.00 96.25 201 GLN A N 1
ATOM 1542 C CA . GLN A 1 201 ? -4.383 -1.835 -14.197 1.00 96.25 201 GLN A CA 1
ATOM 1543 C C . GLN A 1 201 ? -3.303 -0.782 -14.479 1.00 96.25 201 GLN A C 1
ATOM 1545 O O . GLN A 1 201 ? -3.084 -0.418 -15.637 1.00 96.25 201 GLN A O 1
ATOM 1550 N N . PHE A 1 202 ? -2.600 -0.296 -13.449 1.00 94.62 202 PHE A N 1
ATOM 1551 C CA . PHE A 1 202 ? -1.448 0.585 -13.654 1.00 94.62 202 PHE A CA 1
ATOM 1552 C C . PHE A 1 202 ? -0.314 -0.135 -14.383 1.00 94.62 202 PHE A C 1
ATOM 1554 O O . PHE A 1 202 ? 0.289 0.442 -15.289 1.00 94.62 202 PHE A O 1
ATOM 1561 N N . GLY A 1 203 ? -0.057 -1.397 -14.044 1.00 95.50 203 GLY A N 1
ATOM 1562 C CA . GLY A 1 203 ? 0.900 -2.234 -14.755 1.00 95.50 203 GLY A CA 1
ATOM 1563 C C . GLY A 1 203 ? 0.555 -2.370 -16.238 1.00 95.50 203 GLY A C 1
ATOM 1564 O O . GLY A 1 203 ? 1.397 -2.066 -17.085 1.00 95.50 203 GLY A O 1
ATOM 1565 N N . ASP A 1 204 ? -0.701 -2.700 -16.554 1.00 96.19 204 ASP A N 1
ATOM 1566 C CA . ASP A 1 204 ? -1.200 -2.803 -17.929 1.00 96.19 204 ASP A CA 1
ATOM 1567 C C . ASP A 1 204 ? -1.001 -1.469 -18.677 1.00 96.19 204 ASP A C 1
ATOM 1569 O O . ASP A 1 204 ? -0.452 -1.448 -19.782 1.00 96.19 204 ASP A O 1
ATOM 1573 N N . TYR A 1 205 ? -1.337 -0.336 -18.047 1.00 95.44 205 TYR A N 1
ATOM 1574 C CA . TYR A 1 205 ? -1.149 1.004 -18.618 1.00 95.44 205 TYR A CA 1
ATOM 1575 C C . TYR A 1 205 ? 0.318 1.330 -18.945 1.00 95.44 205 TYR A C 1
ATOM 1577 O O . TYR A 1 205 ? 0.614 1.831 -20.034 1.00 95.44 205 TYR A O 1
ATOM 1585 N N . PHE A 1 206 ? 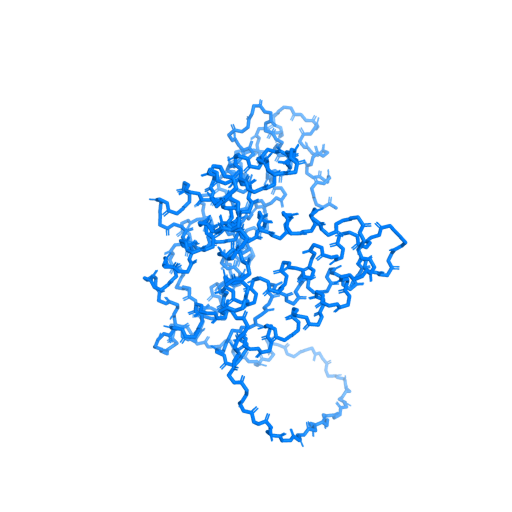1.248 1.068 -18.023 1.00 94.31 206 PHE A N 1
ATOM 1586 C CA . PHE A 1 206 ? 2.667 1.365 -18.239 1.00 94.31 206 PHE A CA 1
ATOM 1587 C C . PHE A 1 206 ? 3.347 0.360 -19.172 1.00 94.31 206 PHE A C 1
ATOM 1589 O O . PHE A 1 206 ? 4.290 0.728 -19.873 1.00 94.31 206 PHE A O 1
ATOM 1596 N N . SER A 1 207 ? 2.852 -0.878 -19.247 1.00 91.81 207 SER A N 1
ATOM 1597 C CA . SER A 1 207 ? 3.403 -1.904 -20.138 1.00 91.81 207 SER A CA 1
ATOM 1598 C C . SER A 1 207 ? 3.250 -1.534 -21.618 1.00 91.81 207 SER A C 1
ATOM 1600 O O . SER A 1 207 ? 4.120 -1.849 -22.429 1.00 91.81 207 SER A O 1
ATOM 1602 N N . GLY A 1 208 ? 2.192 -0.785 -21.958 1.00 88.69 208 GLY A N 1
ATOM 1603 C CA . GLY A 1 208 ? 1.957 -0.252 -23.301 1.00 88.69 208 GLY A CA 1
ATOM 1604 C C . GLY A 1 208 ? 2.852 0.934 -23.685 1.00 88.69 208 GLY A C 1
ATOM 1605 O O . GLY A 1 208 ? 2.792 1.395 -24.824 1.00 88.69 208 GLY A O 1
ATOM 1606 N N . GLN A 1 209 ? 3.677 1.450 -22.767 1.00 90.00 209 GLN A N 1
ATOM 1607 C CA . GLN A 1 209 ? 4.559 2.593 -23.012 1.00 90.00 209 GLN A CA 1
ATOM 1608 C C . GLN A 1 209 ? 5.996 2.143 -23.280 1.00 90.00 209 GLN A C 1
ATOM 1610 O O . GLN A 1 209 ? 6.539 1.286 -22.587 1.00 90.00 209 GLN A O 1
ATOM 1615 N N . GLN A 1 210 ? 6.659 2.797 -24.237 1.00 79.19 210 GLN A N 1
ATOM 1616 C CA . GLN A 1 210 ? 8.019 2.446 -24.670 1.00 79.19 210 GLN A CA 1
ATOM 1617 C C . GLN A 1 210 ? 9.047 2.429 -23.526 1.00 79.19 210 GLN A C 1
ATOM 1619 O O . GLN A 1 210 ? 9.932 1.578 -23.506 1.00 79.19 210 GLN A O 1
ATOM 1624 N N . THR A 1 211 ? 8.915 3.339 -22.560 1.00 85.31 211 THR A N 1
ATOM 1625 C CA . THR A 1 211 ? 9.812 3.470 -21.400 1.00 85.31 211 THR A CA 1
ATOM 1626 C C . THR A 1 211 ? 9.164 3.047 -20.079 1.00 85.31 211 THR A C 1
ATOM 1628 O O . THR A 1 211 ? 9.785 3.208 -19.034 1.00 85.31 211 THR A O 1
ATOM 1631 N N . GLY A 1 212 ? 7.933 2.518 -20.106 1.00 88.19 212 GLY A N 1
ATOM 1632 C CA . GLY A 1 212 ? 7.141 2.220 -18.903 1.00 88.19 212 GLY A CA 1
ATOM 1633 C C . GLY A 1 212 ? 7.326 0.809 -18.341 1.00 88.19 212 GLY A C 1
ATOM 1634 O O . GLY A 1 212 ? 6.741 0.464 -17.319 1.00 88.19 212 GLY A O 1
ATOM 1635 N N . LYS A 1 213 ? 8.135 -0.030 -18.991 1.00 88.62 213 LYS A N 1
ATOM 1636 C CA . LYS A 1 213 ? 8.300 -1.444 -18.629 1.00 88.62 213 LYS A CA 1
ATOM 1637 C C . LYS A 1 213 ? 8.820 -1.683 -17.202 1.00 88.62 213 LYS A C 1
ATOM 1639 O O . LYS A 1 213 ? 8.256 -2.546 -16.531 1.00 88.62 213 LYS A O 1
ATOM 1644 N N . PRO A 1 214 ? 9.825 -0.942 -16.692 1.00 87.25 214 PRO A N 1
ATOM 1645 C CA . PRO A 1 214 ? 10.250 -1.085 -15.298 1.00 87.25 214 PRO A CA 1
ATOM 1646 C C . PRO A 1 214 ? 9.140 -0.729 -14.298 1.00 87.25 214 PRO A C 1
ATOM 1648 O O . PRO A 1 214 ? 8.960 -1.416 -13.295 1.00 87.25 214 PRO A O 1
ATOM 1651 N N . GLN A 1 215 ? 8.354 0.313 -14.586 1.00 89.56 215 GLN A N 1
ATOM 1652 C CA . GLN A 1 215 ? 7.220 0.718 -13.753 1.00 89.56 215 GLN A CA 1
AT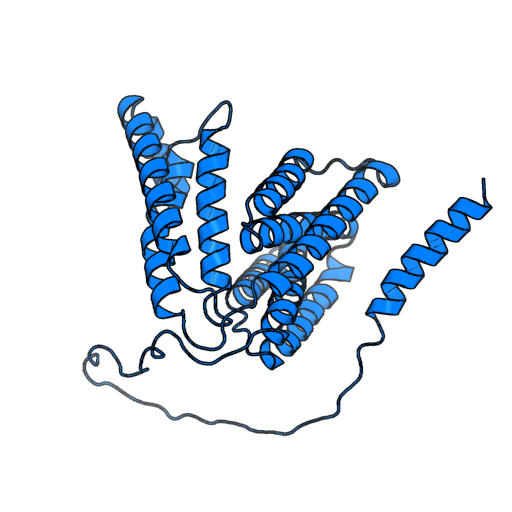OM 1653 C C . GLN A 1 215 ? 6.116 -0.339 -13.788 1.00 89.56 215 GLN A C 1
ATOM 1655 O O . GLN A 1 215 ? 5.580 -0.703 -12.746 1.00 89.56 215 GLN A O 1
ATOM 1660 N N . ALA A 1 216 ? 5.809 -0.872 -14.970 1.00 93.19 216 ALA A N 1
ATOM 1661 C CA . ALA A 1 216 ? 4.837 -1.944 -15.120 1.00 93.19 216 ALA A CA 1
ATOM 1662 C C . ALA A 1 216 ? 5.230 -3.191 -14.319 1.00 93.19 216 ALA A C 1
ATOM 1664 O O . ALA A 1 216 ? 4.396 -3.754 -13.613 1.00 93.19 216 ALA A O 1
ATOM 1665 N N . LEU A 1 217 ? 6.513 -3.565 -14.356 1.00 91.62 217 LEU A N 1
ATOM 1666 C CA . LEU A 1 217 ? 7.040 -4.669 -13.561 1.00 91.62 217 LEU A CA 1
ATOM 1667 C C . LEU A 1 217 ? 6.843 -4.436 -12.056 1.00 91.62 217 LEU A C 1
ATOM 1669 O O . LEU A 1 217 ? 6.329 -5.319 -11.372 1.00 91.62 217 LEU A O 1
ATOM 1673 N N . ALA A 1 218 ? 7.183 -3.246 -11.551 1.00 90.44 218 ALA A N 1
ATOM 1674 C CA . ALA A 1 218 ? 6.963 -2.898 -10.146 1.00 90.44 218 ALA A CA 1
ATOM 1675 C C . ALA A 1 218 ? 5.480 -3.014 -9.757 1.00 90.44 218 ALA A C 1
ATOM 1677 O O . ALA A 1 218 ? 5.156 -3.610 -8.732 1.00 90.44 218 ALA A O 1
ATOM 1678 N N . TYR A 1 219 ? 4.568 -2.523 -10.600 1.00 94.69 219 TYR A N 1
ATOM 1679 C CA . TYR A 1 219 ? 3.130 -2.604 -10.345 1.00 94.69 219 TYR A CA 1
ATOM 1680 C C . TYR A 1 219 ? 2.582 -4.035 -10.356 1.00 94.69 219 TYR A C 1
ATOM 1682 O O . TYR A 1 219 ? 1.767 -4.381 -9.501 1.00 94.69 219 TYR A O 1
ATOM 1690 N N . TYR A 1 220 ? 3.042 -4.896 -11.263 1.00 95.62 220 TYR A N 1
ATOM 1691 C CA . TYR A 1 220 ? 2.650 -6.307 -11.245 1.00 95.62 220 TYR A CA 1
ATOM 1692 C C . TYR A 1 220 ? 3.179 -7.036 -10.007 1.00 95.62 220 TYR A C 1
ATOM 1694 O O . TYR A 1 220 ? 2.450 -7.817 -9.393 1.00 95.62 220 TYR A O 1
ATOM 1702 N N . ILE A 1 221 ? 4.416 -6.748 -9.591 1.00 94.06 221 ILE A N 1
ATOM 1703 C CA . ILE A 1 221 ? 4.978 -7.303 -8.356 1.00 94.06 221 ILE A CA 1
ATOM 1704 C C . ILE A 1 221 ? 4.163 -6.826 -7.144 1.00 94.06 221 ILE A C 1
ATOM 1706 O O . ILE A 1 221 ? 3.758 -7.655 -6.332 1.00 94.06 221 ILE A O 1
ATOM 1710 N N . MET A 1 222 ? 3.835 -5.533 -7.067 1.00 93.50 222 MET A N 1
ATOM 1711 C CA . MET A 1 222 ? 2.958 -4.975 -6.030 1.00 93.50 222 MET A CA 1
ATOM 1712 C C . MET A 1 222 ? 1.611 -5.696 -5.976 1.00 93.50 222 MET A C 1
ATOM 1714 O O . MET A 1 222 ? 1.219 -6.171 -4.912 1.00 93.50 222 MET A O 1
ATOM 1718 N N . ALA A 1 223 ? 0.931 -5.845 -7.118 1.00 95.62 223 ALA A N 1
ATOM 1719 C CA . ALA A 1 223 ? -0.345 -6.554 -7.200 1.00 95.62 223 ALA A CA 1
ATOM 1720 C C . ALA A 1 223 ? -0.229 -7.997 -6.683 1.00 95.62 223 ALA A C 1
ATOM 1722 O O . ALA A 1 223 ? -1.051 -8.450 -5.886 1.00 95.62 223 ALA A O 1
ATOM 1723 N N . SER A 1 224 ? 0.823 -8.710 -7.090 1.00 95.69 224 SER A N 1
ATOM 1724 C CA . SER A 1 224 ? 1.087 -10.089 -6.675 1.00 95.69 224 SER A CA 1
ATOM 1725 C C . SER A 1 224 ? 1.322 -10.231 -5.170 1.00 95.69 224 SER A C 1
ATOM 1727 O O . SER A 1 224 ? 0.735 -11.115 -4.534 1.00 95.69 224 SER A O 1
ATOM 1729 N N . ILE A 1 225 ? 2.171 -9.377 -4.596 1.00 94.06 225 ILE A N 1
ATOM 1730 C CA . ILE A 1 225 ? 2.540 -9.453 -3.182 1.00 94.06 225 ILE A CA 1
ATOM 1731 C C . ILE A 1 225 ? 1.359 -9.027 -2.308 1.00 94.06 225 ILE A C 1
ATOM 1733 O O . ILE A 1 225 ? 1.019 -9.766 -1.386 1.00 94.06 225 ILE A O 1
ATOM 1737 N N . TYR A 1 226 ? 0.679 -7.920 -2.635 1.00 92.19 226 TYR A N 1
ATOM 1738 C CA . TYR A 1 226 ? -0.518 -7.489 -1.905 1.00 92.19 226 TYR A CA 1
ATOM 1739 C C . TYR A 1 226 ? -1.608 -8.553 -1.897 1.00 92.19 226 TYR A C 1
ATOM 1741 O O . TYR A 1 226 ? -2.174 -8.827 -0.844 1.00 92.19 226 TYR A O 1
ATOM 1749 N N . SER A 1 227 ? -1.873 -9.180 -3.046 1.00 92.88 227 SER A N 1
ATOM 1750 C CA . SER A 1 227 ? -2.883 -10.240 -3.124 1.00 92.88 227 SER A CA 1
ATOM 1751 C C . SER A 1 227 ? -2.534 -11.419 -2.231 1.00 92.88 227 SER A C 1
ATOM 1753 O O . SER A 1 227 ? -3.412 -11.982 -1.594 1.00 92.88 227 SER A O 1
ATOM 1755 N N . THR A 1 228 ? -1.252 -11.778 -2.159 1.00 91.69 228 THR A N 1
ATOM 1756 C CA . THR A 1 228 ? -0.798 -12.860 -1.277 1.00 91.69 228 THR A CA 1
ATOM 1757 C C . THR A 1 228 ? -0.981 -12.460 0.186 1.00 91.69 228 THR A C 1
ATOM 1759 O O . THR A 1 228 ? -1.683 -13.148 0.913 1.00 91.69 228 THR A O 1
ATOM 1762 N N . ALA A 1 229 ? -0.449 -11.302 0.589 1.00 89.88 229 ALA A N 1
ATOM 1763 C CA . ALA A 1 229 ? -0.473 -10.838 1.975 1.00 89.88 229 ALA A CA 1
ATOM 1764 C C . ALA A 1 229 ? -1.898 -10.669 2.518 1.00 89.88 229 ALA A C 1
ATOM 1766 O O . ALA A 1 229 ? -2.247 -11.176 3.583 1.00 89.88 229 ALA A O 1
ATOM 1767 N N . MET A 1 230 ? -2.737 -9.958 1.761 1.00 88.62 230 MET A N 1
ATOM 1768 C CA . MET A 1 230 ? -4.122 -9.695 2.143 1.00 88.62 230 MET A CA 1
ATOM 1769 C C . MET A 1 230 ? -4.994 -10.937 1.985 1.00 88.62 230 MET A C 1
ATOM 1771 O O . MET A 1 230 ? -5.934 -11.116 2.754 1.00 88.62 230 MET A O 1
ATOM 1775 N N . GLY A 1 231 ? -4.675 -11.806 1.021 1.00 88.44 231 GLY A N 1
ATOM 1776 C CA . GLY A 1 231 ? -5.303 -13.112 0.868 1.00 88.44 231 GLY A CA 1
ATOM 1777 C C . GLY A 1 231 ? -5.072 -13.991 2.088 1.00 88.44 231 GLY A C 1
ATOM 1778 O O . GLY A 1 231 ? -6.044 -14.463 2.666 1.00 88.44 231 GLY A O 1
ATOM 1779 N N . ASP A 1 232 ? -3.821 -14.138 2.526 1.00 85.69 232 ASP A N 1
ATOM 1780 C CA . ASP A 1 232 ? -3.454 -14.930 3.703 1.00 85.69 232 ASP A CA 1
ATOM 1781 C C . ASP A 1 232 ? -4.158 -14.402 4.964 1.00 85.69 232 ASP A C 1
ATOM 1783 O O . ASP A 1 232 ? -4.780 -15.174 5.695 1.00 85.69 232 ASP A O 1
ATOM 1787 N N . ALA A 1 233 ? -4.169 -13.077 5.169 1.00 86.00 233 ALA A N 1
ATOM 1788 C CA . ALA A 1 233 ? -4.923 -12.457 6.258 1.00 86.00 233 ALA A CA 1
ATOM 1789 C C . ALA A 1 233 ? -6.437 -12.729 6.142 1.00 86.00 233 ALA A C 1
ATOM 1791 O O . ALA A 1 233 ? -7.083 -13.084 7.130 1.00 86.00 233 ALA A O 1
ATOM 1792 N N . ALA A 1 234 ? -7.012 -12.625 4.940 1.00 88.44 234 ALA A N 1
ATOM 1793 C CA . ALA A 1 234 ? -8.430 -12.888 4.699 1.00 88.44 234 ALA A CA 1
ATOM 1794 C C . ALA A 1 234 ? -8.817 -14.357 4.927 1.00 88.44 234 ALA A C 1
ATOM 1796 O O . ALA A 1 234 ? -9.907 -14.618 5.429 1.00 88.44 234 ALA A O 1
ATOM 1797 N N . CYS A 1 235 ? -7.936 -15.318 4.631 1.00 86.94 235 CYS A N 1
ATOM 1798 C CA . CYS A 1 235 ? -8.195 -16.741 4.879 1.00 86.94 235 CYS A CA 1
ATOM 1799 C C . CYS A 1 235 ? -8.324 -17.073 6.378 1.00 86.94 235 CYS A C 1
ATOM 1801 O O . CYS A 1 235 ? -8.899 -18.102 6.726 1.00 86.94 235 CYS A O 1
ATOM 1803 N N . THR A 1 236 ? -7.797 -16.214 7.256 1.00 84.69 236 THR A N 1
ATOM 1804 C CA . THR A 1 236 ? -7.904 -16.341 8.723 1.00 84.69 236 THR A CA 1
ATOM 1805 C C . THR A 1 236 ? -9.050 -15.525 9.324 1.00 84.69 236 THR A C 1
ATOM 1807 O O . THR A 1 236 ? -9.212 -15.490 10.543 1.00 84.69 236 THR A O 1
ATOM 1810 N N . ALA A 1 237 ? -9.831 -14.830 8.492 1.00 83.81 237 ALA A N 1
ATOM 1811 C CA . ALA A 1 237 ? -10.920 -13.984 8.955 1.00 83.81 237 ALA A CA 1
ATOM 1812 C C . ALA A 1 237 ? -12.071 -14.826 9.527 1.00 83.81 237 ALA A C 1
ATOM 1814 O O . ALA A 1 237 ? -12.512 -15.803 8.920 1.00 83.81 237 ALA A O 1
ATOM 1815 N N . GLU A 1 238 ? -12.602 -14.403 10.673 1.00 72.56 238 GLU A N 1
ATOM 1816 C CA . GLU A 1 238 ? -13.693 -15.084 11.374 1.00 72.56 238 GLU A CA 1
ATOM 1817 C C . GLU A 1 238 ? -14.897 -14.143 11.583 1.00 72.56 238 GLU A C 1
ATOM 1819 O O . GLU A 1 238 ? -14.781 -12.914 11.583 1.00 72.56 238 GLU A O 1
ATOM 1824 N N . GLY A 1 239 ? -16.090 -14.724 11.765 1.00 64.06 239 GLY A N 1
ATOM 1825 C CA . GLY A 1 239 ? -17.333 -13.993 12.053 1.00 64.06 239 GLY A CA 1
ATOM 1826 C C . GLY A 1 239 ? -18.109 -13.481 10.826 1.00 64.06 239 GLY A C 1
ATOM 1827 O O . GLY A 1 239 ? -17.671 -13.598 9.682 1.00 64.06 239 GLY A O 1
ATOM 1828 N N . SER A 1 240 ? -19.312 -12.930 11.055 1.00 55.00 240 SER A N 1
ATOM 1829 C CA . SER A 1 240 ? -20.198 -12.428 9.990 1.00 55.00 240 SER A CA 1
ATOM 1830 C C . SER A 1 240 ? -20.861 -11.077 10.316 1.00 55.00 240 SER A C 1
ATOM 1832 O O . SER A 1 240 ? -21.734 -11.013 11.176 1.00 55.00 240 SER A O 1
ATOM 1834 N N . VAL A 1 241 ? -20.494 -10.056 9.523 1.00 57.69 241 VAL A N 1
ATOM 1835 C CA . VAL A 1 241 ? -21.178 -8.780 9.200 1.00 57.69 241 VAL A CA 1
ATOM 1836 C C . VAL A 1 241 ? -21.479 -7.807 10.358 1.00 57.69 241 VAL A C 1
ATOM 1838 O O . VAL A 1 241 ? -22.477 -7.941 11.058 1.00 57.69 241 VAL A O 1
ATOM 1841 N N . THR A 1 242 ? -20.693 -6.726 10.452 1.00 59.97 242 THR A N 1
ATOM 1842 C CA . THR A 1 242 ? -20.895 -5.601 11.395 1.00 59.97 242 THR A CA 1
ATOM 1843 C C . THR A 1 242 ? -21.759 -4.462 10.825 1.00 59.97 242 THR A C 1
ATOM 1845 O O . THR A 1 242 ? -22.480 -3.808 11.573 1.00 59.97 242 THR A O 1
ATOM 1848 N N . TYR A 1 243 ? -21.737 -4.251 9.501 1.00 58.62 243 TYR A N 1
ATOM 1849 C CA . TYR A 1 243 ? -22.613 -3.317 8.777 1.00 58.62 243 TYR A CA 1
ATOM 1850 C C . TYR A 1 243 ? -23.360 -4.029 7.649 1.00 58.62 243 TYR A C 1
ATOM 1852 O O . TYR A 1 243 ? -22.792 -4.884 6.974 1.00 58.62 243 TYR A O 1
ATOM 1860 N N . GLN A 1 244 ? -24.629 -3.680 7.411 1.00 60.84 244 GLN A N 1
ATOM 1861 C CA . GLN A 1 244 ? -25.372 -4.251 6.287 1.00 60.84 244 GLN A CA 1
ATOM 1862 C C . GLN A 1 244 ? -24.693 -3.886 4.968 1.00 60.84 244 GLN A C 1
ATOM 1864 O O . GLN A 1 244 ? -24.406 -2.716 4.711 1.00 60.84 244 GLN A O 1
ATOM 1869 N N . ARG A 1 245 ? -24.469 -4.906 4.127 1.00 70.81 245 ARG A N 1
ATOM 1870 C CA . ARG A 1 245 ? -24.016 -4.724 2.747 1.00 70.81 245 ARG A CA 1
ATOM 1871 C C . ARG A 1 245 ? -24.889 -3.646 2.097 1.00 70.81 245 ARG A C 1
ATOM 1873 O O . ARG A 1 245 ? -26.113 -3.812 2.127 1.00 70.81 245 ARG A O 1
ATOM 1880 N N . PRO A 1 246 ? -24.304 -2.590 1.506 1.00 64.19 246 PRO A N 1
ATOM 1881 C CA . PRO A 1 246 ? -25.075 -1.613 0.756 1.00 64.19 246 PRO A CA 1
ATOM 1882 C C . PRO A 1 246 ? -25.954 -2.348 -0.256 1.00 64.19 246 PRO A C 1
ATOM 1884 O O . PRO A 1 246 ? -25.461 -3.152 -1.053 1.00 64.19 246 PRO A O 1
ATOM 1887 N N . GLY A 1 247 ? -27.267 -2.142 -0.172 1.00 54.91 247 GLY A N 1
ATOM 1888 C CA . GLY A 1 247 ? -28.177 -2.696 -1.161 1.00 54.91 247 GLY A CA 1
ATOM 1889 C C . GLY A 1 247 ? -27.804 -2.124 -2.523 1.00 54.91 247 GLY A C 1
ATOM 1890 O O . GLY A 1 247 ? -27.670 -0.915 -2.659 1.00 54.91 247 GLY A O 1
ATOM 1891 N N . LEU A 1 248 ? -27.685 -2.972 -3.544 1.00 52.69 248 LEU A N 1
ATOM 1892 C CA . LEU A 1 248 ? -27.511 -2.536 -4.937 1.00 52.69 248 LEU A CA 1
ATOM 1893 C C . LEU A 1 248 ? -28.784 -1.879 -5.509 1.00 52.69 248 LEU A C 1
ATOM 1895 O O . LEU A 1 248 ? -28.929 -1.750 -6.723 1.00 52.69 248 LEU A O 1
ATOM 1899 N N . SER A 1 249 ? -29.725 -1.487 -4.647 1.00 43.25 249 SER A N 1
ATOM 1900 C CA . SER A 1 249 ? -30.866 -0.680 -5.040 1.00 43.25 249 SER A CA 1
ATOM 1901 C C . SER A 1 249 ? -30.327 0.662 -5.523 1.00 43.25 249 SER A C 1
ATOM 1903 O O . SER A 1 249 ? -29.654 1.341 -4.748 1.00 43.25 249 SER A O 1
ATOM 1905 N N . PRO A 1 250 ? -30.580 1.049 -6.783 1.00 44.69 250 PRO A N 1
ATOM 1906 C CA . PRO A 1 250 ? -30.134 2.335 -7.283 1.00 44.69 250 PRO A CA 1
ATOM 1907 C C . PRO A 1 250 ? -30.703 3.423 -6.375 1.00 44.69 250 PRO A C 1
ATOM 1909 O O . PRO A 1 250 ? -31.919 3.524 -6.193 1.00 44.69 250 PRO A O 1
ATOM 1912 N N . GLU A 1 251 ? -29.818 4.214 -5.778 1.00 50.69 251 GLU A N 1
ATOM 1913 C CA . GLU A 1 251 ? -30.194 5.408 -5.042 1.00 50.69 251 GLU A CA 1
ATOM 1914 C C . GLU A 1 251 ? -30.720 6.412 -6.075 1.00 50.69 251 GLU A C 1
ATOM 1916 O O . GLU A 1 251 ? -29.977 7.174 -6.682 1.00 50.69 251 GLU A O 1
ATOM 1921 N N . THR A 1 252 ? -32.033 6.349 -6.308 1.00 43.50 252 THR A N 1
ATOM 1922 C CA . THR A 1 252 ? -32.797 7.092 -7.323 1.00 43.50 252 THR A CA 1
ATOM 1923 C C . THR A 1 252 ? -32.505 6.654 -8.772 1.00 43.50 252 THR A C 1
ATOM 1925 O O . THR A 1 252 ? -31.383 6.795 -9.257 1.00 43.50 252 THR A O 1
ATOM 1928 N N . PRO A 1 253 ? -33.498 6.133 -9.520 1.00 39.16 253 PRO A N 1
ATOM 1929 C CA . PRO A 1 253 ? -33.286 5.779 -10.917 1.00 39.16 253 PRO A CA 1
ATOM 1930 C C . PRO A 1 253 ? -33.041 7.047 -11.760 1.00 39.16 253 PRO A C 1
ATOM 1932 O O . PRO A 1 253 ? -33.807 8.009 -11.641 1.00 39.16 253 PRO A O 1
ATOM 1935 N N . PRO A 1 254 ? -32.030 7.070 -12.649 1.00 43.41 254 PRO A N 1
ATOM 1936 C CA . PRO A 1 254 ? -32.010 8.030 -13.746 1.00 43.41 254 PRO A CA 1
ATOM 1937 C C . PRO A 1 254 ? -33.231 7.787 -14.656 1.00 43.41 254 PRO A C 1
ATOM 1939 O O . PRO A 1 254 ? -33.726 6.656 -14.729 1.00 43.41 254 PRO A O 1
ATOM 1942 N N . PRO A 1 255 ? -33.756 8.822 -15.338 1.00 35.66 255 PRO A N 1
ATOM 1943 C CA . PRO A 1 255 ? -34.925 8.675 -16.196 1.00 35.66 255 PRO A CA 1
ATOM 1944 C C . PRO A 1 255 ? -34.685 7.594 -17.259 1.00 35.66 255 PRO A C 1
ATOM 1946 O O . PRO A 1 255 ? -33.613 7.506 -17.855 1.00 35.66 255 PRO A O 1
ATOM 1949 N N . ALA A 1 256 ? -35.702 6.749 -17.428 1.00 35.91 256 ALA A N 1
ATOM 1950 C CA . ALA A 1 256 ? -35.676 5.500 -18.175 1.00 35.91 256 ALA A CA 1
ATOM 1951 C C . ALA A 1 256 ? -35.062 5.615 -19.580 1.00 35.91 256 ALA A C 1
ATOM 1953 O O . ALA A 1 256 ? -35.428 6.485 -20.368 1.00 35.91 256 ALA A O 1
ATOM 1954 N N . GLY A 1 257 ? -34.212 4.646 -19.929 1.00 31.08 257 GLY A N 1
ATOM 1955 C CA . GLY A 1 257 ? -33.774 4.465 -21.304 1.00 31.08 257 GLY A CA 1
ATOM 1956 C C . GLY A 1 257 ? -32.858 3.263 -21.519 1.00 31.08 257 GLY A C 1
ATOM 1957 O O . GLY A 1 257 ? -31.657 3.375 -21.336 1.00 31.08 257 GLY A O 1
ATOM 1958 N N . HIS A 1 258 ? -33.453 2.186 -22.038 1.00 33.38 258 HIS A N 1
ATOM 1959 C CA . HIS A 1 258 ? -32.836 1.154 -22.887 1.00 33.38 258 HIS A CA 1
ATOM 1960 C C . HIS A 1 258 ? -31.896 0.152 -22.199 1.00 33.38 258 HIS A C 1
ATOM 1962 O O . HIS A 1 258 ? -30.694 0.352 -22.063 1.00 33.38 258 HIS A O 1
ATOM 1968 N N . GLY A 1 259 ? -32.483 -0.988 -21.826 1.00 33.62 259 GLY A N 1
ATOM 1969 C CA . GLY A 1 259 ? -31.748 -2.178 -21.419 1.00 33.62 259 GLY A CA 1
ATOM 1970 C C . GLY A 1 259 ? -31.167 -2.950 -22.600 1.00 33.62 259 GLY A C 1
ATOM 1971 O O . GLY A 1 259 ? -31.709 -2.900 -23.700 1.00 33.62 259 GLY A O 1
ATOM 1972 N N . VAL A 1 260 ? -30.118 -3.727 -22.328 1.00 33.84 260 VAL A N 1
ATOM 1973 C CA . VAL A 1 260 ? -29.781 -4.953 -23.062 1.00 33.84 260 VAL A CA 1
ATOM 1974 C C . VAL A 1 260 ? -29.221 -5.972 -22.065 1.00 33.84 260 VAL A C 1
ATOM 1976 O O . VAL A 1 260 ? -28.544 -5.626 -21.100 1.00 33.84 260 VAL A O 1
ATOM 1979 N N . ALA A 1 261 ? -29.615 -7.219 -22.298 1.00 32.16 261 ALA A N 1
ATOM 1980 C CA . ALA A 1 261 ? -29.544 -8.376 -21.428 1.00 32.16 261 ALA A CA 1
ATOM 1981 C C . ALA A 1 261 ? -28.133 -8.901 -21.112 1.00 32.16 261 ALA A C 1
ATOM 1983 O O . ALA A 1 261 ? -27.185 -8.774 -21.883 1.00 32.16 261 ALA A O 1
ATOM 1984 N N . THR A 1 262 ? -28.070 -9.569 -19.963 1.00 30.61 262 THR A N 1
ATOM 1985 C CA . THR A 1 262 ? -26.976 -10.377 -19.426 1.00 30.61 262 THR A CA 1
ATOM 1986 C C . THR A 1 262 ? -26.872 -11.720 -20.155 1.00 30.61 262 THR A C 1
ATOM 1988 O O . THR A 1 262 ? -27.886 -12.370 -20.399 1.00 30.61 262 THR A O 1
ATOM 1991 N N . THR A 1 263 ? -25.651 -12.205 -20.377 1.00 28.70 263 THR A N 1
ATOM 1992 C CA . THR A 1 263 ? -25.380 -13.641 -20.554 1.00 28.70 263 THR A CA 1
ATOM 1993 C C . THR A 1 263 ? -24.239 -14.048 -19.637 1.00 28.70 263 THR A C 1
ATOM 1995 O O . THR A 1 263 ? -23.095 -13.643 -19.828 1.00 28.70 263 THR A O 1
ATOM 1998 N N . SER A 1 264 ? -24.577 -14.838 -18.622 1.00 28.48 264 SER A N 1
ATOM 1999 C CA . SER A 1 264 ? -23.644 -15.529 -17.738 1.00 28.48 264 SER A CA 1
ATOM 2000 C C . SER A 1 264 ? -23.229 -16.844 -18.396 1.00 28.48 264 SER A C 1
ATOM 2002 O O . SER A 1 264 ? -24.091 -17.632 -18.780 1.00 28.48 264 SER A O 1
ATOM 2004 N N . VAL A 1 265 ? -21.924 -17.091 -18.513 1.00 28.47 265 VAL A N 1
ATOM 2005 C CA . VAL A 1 265 ? -21.380 -18.396 -18.907 1.00 28.47 265 VAL A CA 1
ATOM 2006 C C . VAL A 1 265 ? -20.671 -18.993 -17.698 1.00 28.47 265 VAL A C 1
ATOM 2008 O O . VAL A 1 265 ? -19.704 -18.433 -17.190 1.00 28.47 265 VAL A O 1
ATOM 2011 N N . THR A 1 266 ? -21.193 -20.123 -17.236 1.00 30.19 266 THR A N 1
ATOM 2012 C CA . THR A 1 266 ? -20.639 -20.985 -16.191 1.00 30.19 266 THR A CA 1
ATOM 2013 C C . THR A 1 266 ? -19.986 -22.201 -16.847 1.00 30.19 266 THR A C 1
ATOM 2015 O O . THR A 1 266 ? -20.638 -22.906 -17.615 1.00 30.19 266 THR A O 1
ATOM 2018 N N . THR A 1 267 ? -18.737 -22.502 -16.492 1.00 28.17 267 THR A N 1
ATOM 2019 C CA . THR A 1 267 ? -18.082 -23.800 -16.758 1.00 28.17 267 THR A CA 1
ATOM 2020 C C . THR A 1 267 ? -17.036 -24.085 -15.662 1.00 28.17 267 THR A C 1
ATOM 2022 O O . THR A 1 267 ? -16.660 -23.162 -14.939 1.00 28.17 267 THR A O 1
ATOM 2025 N N . PRO A 1 268 ? -16.646 -25.355 -15.422 1.00 30.52 268 PRO A N 1
ATOM 2026 C CA . PRO A 1 268 ? -16.625 -25.935 -14.084 1.00 30.52 268 PRO A CA 1
ATOM 2027 C C . PRO A 1 268 ? -15.213 -26.212 -13.541 1.00 30.52 268 PRO A C 1
ATOM 2029 O O . PRO A 1 268 ? -14.212 -26.144 -14.247 1.00 30.52 268 PRO A O 1
ATOM 2032 N N . MET A 1 269 ? -15.199 -26.553 -12.249 1.00 35.81 269 MET A N 1
ATOM 2033 C CA . MET A 1 269 ? -14.072 -26.918 -11.386 1.00 35.81 269 MET A CA 1
ATOM 2034 C C . MET A 1 269 ? -13.015 -27.838 -12.012 1.00 35.81 269 MET A C 1
ATOM 2036 O O . MET A 1 269 ? -13.333 -28.871 -12.601 1.00 35.81 269 MET A O 1
ATOM 2040 N N . GLY A 1 270 ? -11.749 -27.537 -11.709 1.00 26.06 270 GLY A N 1
ATOM 2041 C CA . GLY A 1 270 ? -10.609 -28.419 -11.931 1.00 26.06 270 GLY A CA 1
ATOM 2042 C C . GLY A 1 270 ? -9.553 -28.282 -10.831 1.00 26.06 270 GLY A C 1
ATOM 2043 O O . GLY A 1 270 ? -8.709 -27.404 -10.910 1.00 26.06 270 GLY A O 1
ATOM 2044 N N . ARG A 1 271 ? -9.637 -29.192 -9.849 1.00 29.28 271 ARG A N 1
ATOM 2045 C CA . ARG A 1 271 ? -8.552 -29.859 -9.095 1.00 29.28 271 ARG A CA 1
ATOM 2046 C C . ARG A 1 271 ? -7.517 -28.982 -8.350 1.00 29.28 271 ARG A C 1
ATOM 2048 O O . ARG A 1 271 ? -6.654 -28.355 -8.947 1.00 29.28 271 ARG A O 1
ATOM 2055 N N . GLU A 1 272 ? -7.565 -29.061 -7.015 1.00 37.78 272 GLU A N 1
ATOM 2056 C CA . GLU A 1 272 ? -6.522 -28.605 -6.083 1.00 37.78 272 GLU A CA 1
ATOM 2057 C C . GLU A 1 272 ? -5.136 -29.147 -6.469 1.00 37.78 272 GLU A C 1
ATOM 2059 O O . GLU A 1 272 ? -4.875 -30.348 -6.369 1.00 37.78 272 GLU A O 1
ATOM 2064 N N . GLU A 1 273 ? -4.215 -28.255 -6.824 1.00 29.70 273 GLU A N 1
ATOM 2065 C CA . GLU A 1 273 ? -2.782 -28.529 -6.750 1.00 29.70 273 GLU A CA 1
ATOM 2066 C C . GLU A 1 273 ? -2.199 -27.766 -5.561 1.00 29.70 273 GLU A C 1
ATOM 2068 O O . GLU A 1 273 ? -2.119 -26.534 -5.543 1.00 29.70 273 GLU A O 1
ATOM 2073 N N . LYS A 1 274 ? -1.797 -28.523 -4.534 1.00 32.53 274 LYS A N 1
ATOM 2074 C CA . LYS A 1 274 ? -1.059 -28.006 -3.381 1.00 32.53 274 LYS A CA 1
ATOM 2075 C C . LYS A 1 274 ? 0.208 -27.308 -3.881 1.00 32.53 274 LYS A C 1
ATOM 2077 O O . LYS A 1 274 ? 1.055 -27.904 -4.539 1.00 32.53 274 LYS A O 1
ATOM 2082 N N . SER A 1 275 ? 0.318 -26.023 -3.562 1.00 36.00 275 SER A N 1
ATOM 2083 C CA . SER A 1 275 ? 1.399 -25.127 -3.973 1.00 36.00 275 SER A CA 1
ATOM 2084 C C . SER A 1 275 ? 2.716 -25.490 -3.265 1.00 36.00 275 SER A C 1
ATOM 2086 O O . SER A 1 275 ? 3.054 -24.913 -2.238 1.00 36.00 275 SER A O 1
ATOM 2088 N N . ILE A 1 276 ? 3.482 -26.427 -3.833 1.00 38.53 276 ILE A N 1
ATOM 2089 C CA . ILE A 1 276 ? 4.782 -26.929 -3.325 1.00 38.53 276 ILE A CA 1
ATOM 2090 C C . ILE A 1 276 ? 5.942 -25.909 -3.491 1.00 38.53 276 ILE A C 1
ATOM 2092 O O . ILE A 1 276 ? 7.081 -26.179 -3.128 1.00 38.53 276 ILE A O 1
ATOM 2096 N N . TRP A 1 277 ? 5.691 -24.691 -3.982 1.00 40.16 277 TRP A N 1
ATOM 2097 C CA . TRP A 1 277 ? 6.766 -23.772 -4.395 1.00 40.16 277 TRP A CA 1
ATOM 2098 C C . TRP A 1 277 ? 7.302 -22.813 -3.319 1.00 40.16 277 TRP A C 1
ATOM 2100 O O . TRP A 1 277 ? 8.414 -22.312 -3.471 1.00 40.16 277 TRP A O 1
ATOM 2110 N N . ILE A 1 278 ? 6.582 -22.602 -2.212 1.00 42.28 278 ILE A N 1
ATOM 2111 C CA . ILE A 1 278 ? 7.086 -21.801 -1.077 1.00 42.28 278 ILE A CA 1
ATOM 2112 C C . ILE A 1 278 ? 8.283 -22.503 -0.392 1.00 42.28 278 ILE A C 1
ATOM 2114 O O . ILE A 1 278 ? 9.302 -21.848 -0.175 1.00 42.28 278 ILE A O 1
ATOM 2118 N N . PRO A 1 279 ? 8.268 -23.838 -0.177 1.00 46.09 279 PRO A N 1
ATOM 2119 C CA . PRO A 1 279 ? 9.458 -24.569 0.264 1.00 46.09 279 PRO A CA 1
ATOM 2120 C C . PRO A 1 279 ? 10.641 -24.490 -0.708 1.00 46.09 279 PRO A C 1
ATOM 2122 O O . PRO A 1 279 ? 11.782 -24.474 -0.264 1.00 46.09 279 PRO A O 1
ATOM 2125 N N . VAL A 1 280 ? 10.400 -24.431 -2.023 1.00 45.56 280 VAL A N 1
ATOM 2126 C CA . VAL A 1 280 ? 11.472 -24.465 -3.038 1.00 45.56 280 VAL A CA 1
ATOM 2127 C C . VAL A 1 280 ? 12.250 -23.147 -3.084 1.00 45.56 280 VAL A C 1
ATOM 2129 O O . VAL A 1 280 ? 13.474 -23.165 -3.202 1.00 45.56 280 VAL A O 1
ATOM 2132 N N . LEU A 1 281 ? 11.572 -22.008 -2.925 1.00 42.78 281 LEU A N 1
ATOM 2133 C CA . LEU A 1 281 ? 12.218 -20.690 -2.876 1.00 42.78 281 LEU A CA 1
ATOM 2134 C C . LEU A 1 281 ? 13.003 -20.475 -1.571 1.00 42.78 281 LEU A C 1
ATOM 2136 O O . LEU A 1 281 ? 14.115 -19.952 -1.605 1.00 42.78 281 LEU A O 1
ATOM 2140 N N . ILE A 1 282 ? 12.481 -20.968 -0.443 1.00 53.28 282 ILE A N 1
ATOM 2141 C CA . ILE A 1 282 ? 13.191 -20.962 0.847 1.00 53.28 282 ILE A CA 1
ATOM 2142 C C . ILE A 1 282 ? 14.386 -21.934 0.814 1.00 53.28 282 ILE A C 1
ATOM 2144 O O . ILE A 1 282 ? 15.472 -21.593 1.282 1.00 53.28 282 ILE A O 1
ATOM 2148 N N . ALA A 1 283 ? 14.237 -23.114 0.201 1.00 43.12 283 ALA A N 1
ATOM 2149 C CA . ALA A 1 283 ? 15.319 -24.090 0.059 1.00 43.12 283 ALA A CA 1
ATOM 2150 C C . ALA A 1 283 ? 16.445 -23.596 -0.863 1.00 43.12 283 ALA A C 1
ATOM 2152 O O . ALA A 1 283 ? 17.615 -23.822 -0.564 1.00 43.12 283 ALA A O 1
ATOM 2153 N N . LEU A 1 284 ? 16.127 -22.880 -1.947 1.00 41.28 284 LEU A N 1
ATOM 2154 C CA . LEU A 1 284 ? 17.137 -22.274 -2.822 1.00 41.28 284 LEU A CA 1
ATOM 2155 C C . LEU A 1 284 ? 17.965 -21.206 -2.091 1.00 41.28 284 LEU A C 1
ATOM 2157 O O . LEU A 1 284 ? 19.181 -21.162 -2.266 1.00 41.28 284 LEU A O 1
ATOM 2161 N N . LEU A 1 285 ? 17.346 -20.410 -1.215 1.00 50.16 285 LEU A N 1
ATOM 2162 C CA . LEU A 1 285 ? 18.058 -19.432 -0.385 1.00 50.16 285 LEU A CA 1
ATOM 2163 C C . LEU A 1 285 ? 18.905 -20.107 0.711 1.00 50.16 285 LEU A C 1
ATOM 2165 O O . LEU A 1 285 ? 20.049 -19.711 0.937 1.00 50.16 285 LEU A O 1
ATOM 2169 N N . ALA A 1 286 ? 18.397 -21.176 1.332 1.00 45.81 286 ALA A N 1
ATOM 2170 C CA . ALA A 1 286 ? 19.124 -21.929 2.356 1.00 45.81 286 ALA A CA 1
ATOM 2171 C C . ALA A 1 286 ? 20.337 -22.701 1.796 1.00 45.81 286 ALA A C 1
ATOM 2173 O O . ALA A 1 286 ? 21.397 -22.723 2.424 1.00 45.81 286 ALA A O 1
ATOM 2174 N N . VAL A 1 287 ? 20.226 -23.296 0.601 1.00 44.00 287 VAL A N 1
ATOM 2175 C CA . VAL A 1 287 ? 21.334 -24.022 -0.051 1.00 44.00 287 VAL A CA 1
ATOM 2176 C C . VAL A 1 287 ? 22.453 -23.066 -0.471 1.00 44.00 287 VAL A C 1
ATOM 2178 O O . VAL A 1 287 ? 23.628 -23.398 -0.324 1.00 44.00 287 VAL A O 1
ATOM 2181 N N . VAL A 1 288 ? 22.125 -21.852 -0.921 1.00 51.12 288 VAL A N 1
ATOM 2182 C CA . VAL A 1 288 ? 23.133 -20.840 -1.281 1.00 51.12 288 VAL A CA 1
ATOM 2183 C C . VAL A 1 288 ? 23.849 -20.293 -0.040 1.00 51.12 288 VAL A C 1
ATOM 2185 O O . VAL A 1 288 ? 25.071 -20.137 -0.065 1.00 51.12 288 VAL A O 1
ATOM 2188 N N . ALA A 1 289 ? 23.134 -20.100 1.075 1.00 45.44 289 ALA A N 1
ATOM 2189 C CA . ALA A 1 289 ? 23.742 -19.727 2.354 1.00 45.44 289 ALA A CA 1
ATOM 2190 C C . ALA A 1 289 ? 24.697 -20.815 2.893 1.00 45.44 289 ALA A C 1
ATOM 2192 O O . ALA A 1 289 ? 25.785 -20.500 3.376 1.00 45.44 289 ALA A O 1
ATOM 2193 N N . LEU A 1 290 ? 24.341 -22.097 2.744 1.00 38.62 290 LEU A N 1
ATOM 2194 C CA . LEU A 1 290 ? 25.182 -23.235 3.143 1.00 38.62 290 LEU A CA 1
ATOM 2195 C C . LEU A 1 290 ? 26.438 -23.391 2.273 1.00 38.62 290 LEU A C 1
ATOM 2197 O O . LEU A 1 290 ? 27.517 -23.628 2.811 1.00 38.62 290 LEU A O 1
ATOM 2201 N N . VAL A 1 291 ? 26.332 -23.198 0.953 1.00 48.25 291 VAL A N 1
ATOM 2202 C CA . VAL A 1 291 ? 27.491 -23.227 0.036 1.00 48.25 291 VAL A CA 1
ATOM 2203 C C . VAL A 1 291 ? 28.458 -22.065 0.303 1.00 48.25 291 VAL A C 1
ATOM 2205 O O . VAL A 1 291 ? 29.665 -22.204 0.096 1.00 48.25 291 VAL A O 1
ATOM 2208 N N . TYR A 1 292 ? 27.955 -20.927 0.789 1.00 44.94 292 TYR A N 1
ATOM 2209 C CA . TYR A 1 292 ? 28.786 -19.789 1.184 1.00 44.94 292 TYR A CA 1
ATOM 2210 C C . TYR A 1 292 ? 29.456 -20.002 2.551 1.00 44.94 292 TYR A C 1
ATOM 2212 O O . TYR A 1 292 ? 30.634 -19.687 2.714 1.00 44.94 292 TYR A O 1
ATOM 2220 N N . ALA A 1 293 ? 28.750 -20.610 3.511 1.00 43.25 293 ALA A N 1
ATOM 2221 C CA . ALA A 1 293 ? 29.308 -20.970 4.815 1.00 43.25 293 ALA A CA 1
ATOM 2222 C C . ALA A 1 293 ? 30.372 -22.081 4.727 1.00 43.25 293 ALA A C 1
ATOM 2224 O O . ALA A 1 293 ? 31.324 -22.062 5.497 1.00 43.25 293 ALA A O 1
ATOM 2225 N N . SER A 1 294 ? 30.263 -23.008 3.767 1.00 36.91 294 SER A N 1
ATOM 2226 C CA . SER A 1 294 ? 31.247 -24.085 3.562 1.00 36.91 294 SER A CA 1
ATOM 2227 C C . SER A 1 294 ? 32.497 -23.666 2.773 1.00 36.91 294 SER A C 1
ATOM 2229 O O . SER A 1 294 ? 33.370 -24.498 2.535 1.00 36.91 294 SER A O 1
ATOM 2231 N N . ARG A 1 295 ? 32.558 -22.420 2.281 1.00 42.66 295 ARG A N 1
ATOM 2232 C CA . ARG A 1 295 ? 33.707 -21.857 1.542 1.00 42.66 295 ARG A CA 1
ATOM 2233 C C . ARG A 1 295 ? 34.510 -20.830 2.355 1.00 42.66 295 ARG A C 1
ATOM 2235 O O . ARG A 1 295 ? 35.409 -20.205 1.793 1.00 42.66 295 ARG A O 1
ATOM 2242 N N . ARG A 1 296 ? 34.195 -20.663 3.643 1.00 39.78 296 ARG A N 1
ATOM 2243 C CA . ARG A 1 296 ? 35.039 -19.974 4.627 1.00 39.78 296 ARG A CA 1
ATOM 2244 C C . ARG A 1 296 ? 35.814 -20.977 5.465 1.00 39.78 296 ARG A C 1
ATOM 2246 O O . ARG A 1 296 ? 35.219 -22.017 5.814 1.00 39.78 296 ARG A O 1
#

pLDDT: mean 80.18, std 19.99, range [26.06, 97.88]

Sequence (296 aa):
GIVRYYKDQAAASRRTSRTLYDQALQMAKEAEAQLAQIPVTVNNVDLVVASYTRMYEVYLQANSTSPDAGAMYARAVTLKPWVDETRKMAYGPVLNESALAEVAQMYLDYAKAMYAYLETTYGMTLGDYATAVQLAEDLYGRGLYLASMANSIEIIAESASALMASAPDKYLDVARDRALINMARAAQCGYANTLPLSYLQFGDYFSGQQTGKPQALAYYIMASIYSTAMGDAACTAEGSVTYQRPGLSPETPPPAGHGVATTSVTTPMGREEKSIWIPVLIALLAVVALVYASRR

Radius of gyration: 21.5 Å; chains: 1; bounding box: 71×63×42 Å